Protein AF-A0A934H5M5-F1 (afdb_monomer_lite)

Secondary structure (DSSP, 8-state):
-HHHHHHHHHHHHHHHHHHHHHHIIIIIHHHHHHHHHHHHHHHHHHHHHHHHHHH-SS--HHHHHHHHHHHHHHHHHHHHHHHHHHHHHHGGGG-TTS--HHHHHHHHHHHH----TTSHHHHTTS-TTT--SHHHHHHHHHHHHHHH--S-HHHHHHHHHHHHHHHHHHHHHHHHHHHHHHHHHHHHHH--

Foldseek 3Di:
DVVVVVVVVVVVVVVLLVVLVCCCVVFLVVLLVLLVVLLVLVLVLLVVVLVCLVPDPDDDPVVLVVVLVVLLVSQVVSVVSLVVSLVSLVVCVVVPPDDLVQLSVLSCCLQQVDQDDPLVVVCVVDVVVRQRDNLSSQLSVLSVCCNDDPDDNVVSSVVSSVSSVVSSVVSVVSSVSNVVSSVVSCCVSNPD

Sequence (192 aa):
MIEIFIDRLVELLKTKQENKEKLFANFVQPAYESFERAHQRYIECFQEYQKFLSTQTELNANTIRELLVRLRQDSLWEQNIRQSAIAEAEWLTDSHRYNFIPFINAIKNYFEEPVSGKTKMVQSAIDASMLSNSPRVFLYNVLTMLLISTQDEKMRKRVSKAGLDETIKHLQRNRLIVQKEYLAAKKYLLQR

pLDDT: mean 83.15, std 13.05, range [40.0, 97.88]

Radius of gyration: 22.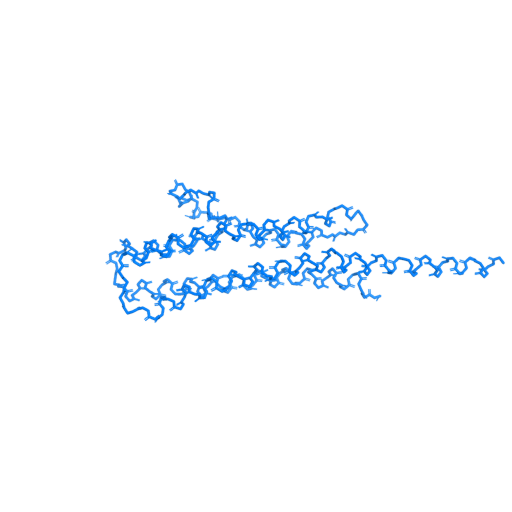49 Å; chains: 1; bounding box: 53×32×76 Å

Structure (mmCIF, N/CA/C/O backbone):
data_AF-A0A934H5M5-F1
#
_entry.id   AF-A0A934H5M5-F1
#
loop_
_atom_site.group_PDB
_atom_site.id
_atom_site.type_symbol
_atom_site.label_atom_id
_atom_site.label_alt_id
_atom_site.label_comp_id
_atom_site.label_asym_id
_atom_site.label_entity_id
_atom_site.label_seq_id
_atom_site.pdbx_PDB_ins_code
_atom_site.Cartn_x
_atom_site.Cartn_y
_atom_site.Cartn_z
_atom_site.occupancy
_atom_site.B_iso_or_equiv
_atom_site.auth_seq_id
_atom_site.auth_comp_id
_atom_site.auth_asym_id
_atom_site.auth_atom_id
_atom_site.pdbx_PDB_model_num
ATOM 1 N N . MET A 1 1 ? 29.656 -2.018 -46.705 1.00 68.19 1 MET A N 1
ATOM 2 C CA . MET A 1 1 ? 29.118 -0.725 -46.206 1.00 68.19 1 MET A CA 1
ATOM 3 C C . MET A 1 1 ? 27.701 -0.881 -45.648 1.00 68.19 1 MET A C 1
ATOM 5 O O . MET A 1 1 ? 27.471 -0.437 -44.535 1.00 68.19 1 MET A O 1
ATOM 9 N N . ILE A 1 2 ? 26.786 -1.552 -46.364 1.00 82.7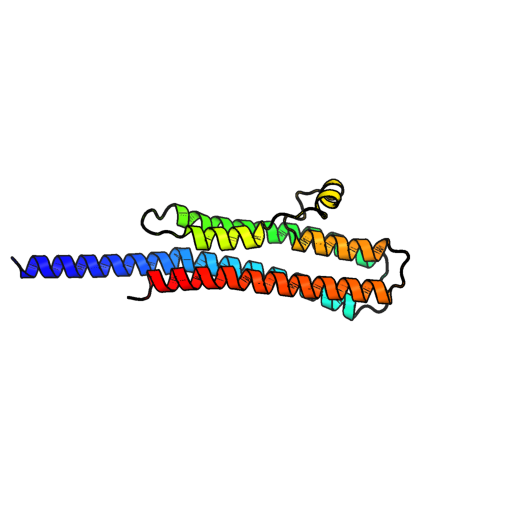5 2 ILE A N 1
ATOM 10 C CA . ILE A 1 2 ? 25.422 -1.854 -45.880 1.00 82.75 2 ILE A CA 1
ATOM 11 C C . ILE A 1 2 ? 25.429 -2.783 -44.653 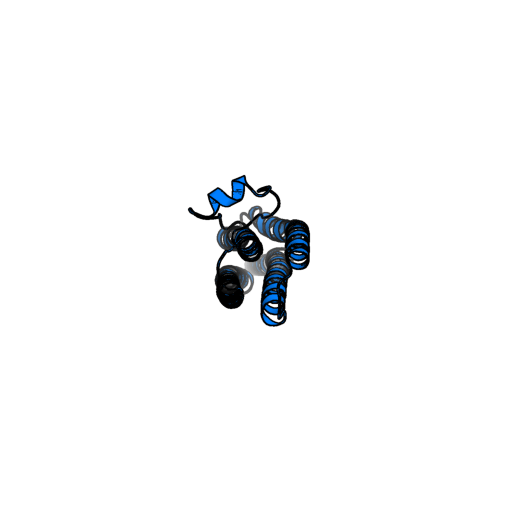1.00 82.75 2 ILE A C 1
ATOM 13 O O . ILE A 1 2 ? 24.726 -2.507 -43.690 1.00 82.75 2 ILE A O 1
ATOM 17 N N . GLU A 1 3 ? 26.268 -3.821 -44.640 1.00 84.25 3 GLU A N 1
ATOM 18 C CA . GLU A 1 3 ? 26.388 -4.751 -43.498 1.00 84.25 3 GLU A CA 1
ATOM 19 C C . GLU A 1 3 ? 26.782 -4.031 -42.199 1.00 84.25 3 GLU A C 1
ATOM 21 O O . GLU A 1 3 ? 26.090 -4.151 -41.198 1.00 84.25 3 GLU A O 1
ATOM 26 N N . ILE A 1 4 ? 27.787 -3.149 -42.256 1.00 87.81 4 ILE A N 1
ATOM 27 C CA . ILE A 1 4 ? 28.215 -2.314 -41.116 1.00 87.81 4 ILE A CA 1
ATOM 28 C C . ILE A 1 4 ? 27.063 -1.441 -40.587 1.00 87.81 4 ILE A C 1
ATOM 30 O O . ILE A 1 4 ? 26.963 -1.186 -39.387 1.00 87.81 4 ILE A O 1
ATOM 34 N N . PHE A 1 5 ? 26.194 -0.949 -41.473 1.00 87.00 5 PHE A N 1
ATOM 35 C CA . PHE A 1 5 ? 25.038 -0.147 -41.077 1.00 87.00 5 PHE A CA 1
ATOM 36 C C . PHE A 1 5 ? 23.964 -0.998 -40.387 1.00 87.00 5 PHE A C 1
ATOM 38 O O . PHE A 1 5 ? 23.422 -0.583 -39.363 1.00 87.00 5 PHE A O 1
ATOM 45 N N . ILE A 1 6 ? 23.696 -2.199 -40.908 1.00 89.94 6 ILE A N 1
ATOM 46 C CA . ILE A 1 6 ? 22.773 -3.164 -40.299 1.00 89.94 6 ILE A CA 1
ATOM 47 C C . ILE A 1 6 ? 23.279 -3.579 -38.912 1.00 89.94 6 ILE A C 1
ATOM 49 O O . ILE A 1 6 ? 22.509 -3.528 -37.954 1.00 89.94 6 ILE A O 1
ATOM 53 N N . ASP A 1 7 ? 24.567 -3.889 -38.772 1.00 90.69 7 ASP A N 1
ATOM 54 C CA . ASP A 1 7 ? 25.166 -4.281 -37.491 1.00 90.69 7 ASP A CA 1
ATOM 55 C C . ASP A 1 7 ? 25.037 -3.176 -36.437 1.00 90.69 7 ASP A C 1
ATOM 57 O O . ASP A 1 7 ? 24.606 -3.432 -35.310 1.00 90.69 7 ASP A O 1
ATOM 61 N N . ARG A 1 8 ? 25.306 -1.919 -36.817 1.00 90.75 8 ARG A N 1
ATOM 62 C CA . ARG A 1 8 ? 25.126 -0.758 -35.928 1.00 90.75 8 ARG A CA 1
ATOM 63 C C . ARG A 1 8 ? 23.669 -0.551 -35.517 1.00 90.75 8 ARG A C 1
ATOM 65 O O . ARG A 1 8 ? 23.402 -0.193 -34.372 1.00 90.75 8 ARG A O 1
ATOM 72 N N . LEU A 1 9 ? 22.710 -0.776 -36.418 1.00 91.81 9 LEU A N 1
ATOM 73 C CA . LEU A 1 9 ? 21.285 -0.712 -36.075 1.00 91.81 9 LEU A CA 1
ATOM 74 C C . LEU A 1 9 ? 20.891 -1.821 -35.094 1.00 91.81 9 LEU A C 1
ATOM 76 O O . LEU A 1 9 ? 20.159 -1.560 -34.138 1.00 91.81 9 LEU A O 1
ATOM 80 N N . VAL A 1 10 ? 21.395 -3.039 -35.293 1.00 91.50 10 VAL A N 1
ATOM 81 C CA . VAL A 1 10 ? 21.174 -4.162 -34.373 1.00 91.50 10 VAL A CA 1
ATOM 82 C C . VAL A 1 10 ? 21.759 -3.855 -32.993 1.00 91.50 10 VAL A C 1
ATOM 84 O O . VAL A 1 10 ? 21.090 -4.082 -31.984 1.00 91.50 10 VAL A O 1
ATOM 87 N N . GLU A 1 11 ? 22.967 -3.299 -32.929 1.00 93.38 11 GLU A N 1
ATOM 88 C CA . GLU A 1 11 ? 23.616 -2.891 -31.679 1.00 93.38 11 GLU A CA 1
ATOM 89 C C . GLU A 1 11 ? 22.828 -1.793 -30.947 1.00 93.38 11 GLU A C 1
ATOM 91 O O . GLU A 1 11 ? 22.594 -1.887 -29.738 1.00 93.38 11 GLU A O 1
ATOM 96 N N . LEU A 1 12 ? 22.331 -0.789 -31.675 1.00 92.38 12 LEU A N 1
ATOM 97 C CA . LEU A 1 12 ? 21.469 0.254 -31.114 1.00 92.38 12 LEU A CA 1
ATOM 98 C C . LEU A 1 12 ? 20.160 -0.316 -30.553 1.00 92.38 12 LEU A C 1
ATOM 100 O O . LEU A 1 12 ? 19.725 0.090 -29.473 1.00 92.38 12 LEU A O 1
ATOM 104 N N . LEU A 1 13 ? 19.532 -1.267 -31.253 1.00 90.12 13 LEU A N 1
ATOM 105 C CA . LEU A 1 13 ? 18.319 -1.936 -30.776 1.00 90.12 13 LEU A CA 1
ATOM 106 C C . LEU A 1 13 ? 18.584 -2.769 -29.516 1.00 90.12 13 LEU A C 1
ATOM 108 O O . LEU A 1 13 ? 17.793 -2.695 -28.573 1.00 90.12 13 LEU A O 1
ATOM 112 N N . LYS A 1 14 ? 19.704 -3.502 -29.465 1.00 91.00 14 LYS A N 1
ATOM 113 C CA . LYS A 1 14 ? 20.137 -4.247 -28.269 1.00 91.00 14 LYS A CA 1
ATOM 114 C C . LYS A 1 14 ? 20.366 -3.309 -27.088 1.00 91.00 14 LYS A C 1
ATOM 116 O O . LYS A 1 14 ? 19.742 -3.479 -26.047 1.00 91.00 14 LYS A O 1
ATOM 121 N N . THR A 1 15 ? 21.144 -2.249 -27.292 1.00 91.19 15 THR A N 1
ATOM 122 C CA . THR A 1 15 ? 21.445 -1.243 -26.263 1.00 91.19 15 THR A CA 1
ATOM 123 C C . THR A 1 15 ? 20.171 -0.574 -25.743 1.00 91.19 15 THR A C 1
ATOM 125 O O . THR A 1 15 ? 20.013 -0.335 -24.545 1.00 91.19 15 THR A O 1
ATOM 128 N N . LYS A 1 16 ? 19.215 -0.272 -26.630 1.00 89.25 16 LYS A N 1
ATOM 129 C CA . LYS A 1 16 ? 17.911 0.278 -26.241 1.00 89.25 16 LYS A CA 1
ATOM 130 C C . LYS A 1 16 ? 17.133 -0.692 -25.351 1.00 89.25 16 LYS A C 1
ATOM 132 O O . LYS A 1 16 ? 16.552 -0.247 -24.363 1.00 89.25 16 LYS A O 1
ATOM 137 N N . GLN A 1 17 ? 17.120 -1.978 -25.693 1.00 90.56 17 GLN A N 1
ATOM 138 C CA . GLN A 1 17 ? 16.448 -3.010 -24.907 1.00 90.56 17 GLN A CA 1
ATOM 139 C C . GLN A 1 17 ? 17.115 -3.202 -23.537 1.00 90.56 17 GLN A C 1
ATOM 141 O O . GLN A 1 17 ? 16.432 -3.138 -22.519 1.00 90.56 17 GLN A O 1
ATOM 146 N N . GLU A 1 18 ? 18.442 -3.314 -23.489 1.00 92.81 18 GLU A N 1
ATOM 147 C CA . GLU A 1 18 ? 19.201 -3.433 -22.236 1.00 92.81 18 GLU A CA 1
ATOM 148 C C . GLU A 1 18 ? 18.975 -2.233 -21.309 1.00 92.81 18 GLU A C 1
ATOM 150 O O . GLU A 1 18 ? 18.823 -2.386 -20.100 1.00 92.81 18 GLU A O 1
ATOM 155 N N . ASN A 1 19 ? 18.901 -1.020 -21.864 1.00 91.00 19 ASN A N 1
ATOM 156 C CA . ASN A 1 19 ? 18.606 0.177 -21.079 1.00 91.00 19 ASN A CA 1
ATOM 157 C C . ASN A 1 19 ? 17.189 0.156 -20.491 1.00 91.00 19 ASN A C 1
ATOM 159 O O . ASN A 1 19 ? 16.997 0.628 -19.371 1.00 91.00 19 ASN A O 1
ATOM 163 N N . LYS A 1 20 ? 16.197 -0.384 -21.213 1.00 92.31 20 LYS A N 1
ATOM 164 C CA . LYS A 1 20 ? 14.839 -0.564 -20.675 1.00 92.31 20 LYS A CA 1
ATOM 165 C C . LYS A 1 20 ? 14.818 -1.578 -19.534 1.00 92.31 20 LYS A C 1
ATOM 167 O O . LYS A 1 20 ? 14.189 -1.322 -18.512 1.00 92.31 20 LYS A O 1
ATOM 172 N N . GLU A 1 21 ? 15.520 -2.694 -19.698 1.00 93.81 21 GLU A N 1
ATOM 173 C CA . GLU A 1 21 ? 15.627 -3.743 -18.681 1.00 93.81 21 GLU A CA 1
ATOM 174 C C . GLU A 1 21 ? 16.327 -3.229 -17.420 1.00 93.81 21 GLU A C 1
ATOM 176 O O . GLU A 1 21 ? 15.802 -3.400 -16.321 1.00 93.81 21 GLU A O 1
ATOM 181 N N . LYS A 1 22 ? 17.446 -2.506 -17.571 1.00 92.75 22 LYS A N 1
ATOM 182 C CA . LYS A 1 22 ? 18.146 -1.847 -16.456 1.00 92.75 22 LYS A CA 1
ATOM 183 C C . LYS A 1 22 ? 17.268 -0.813 -15.761 1.00 92.75 22 LYS A C 1
ATOM 185 O O . LYS A 1 22 ? 17.237 -0.773 -14.537 1.00 92.75 22 LYS A O 1
ATOM 190 N N . LEU A 1 23 ? 16.541 0.008 -16.518 1.00 91.88 23 LEU A N 1
ATOM 191 C CA . LEU A 1 23 ? 15.628 0.995 -15.944 1.00 91.88 23 LEU A CA 1
ATOM 192 C C . LEU A 1 23 ? 14.523 0.329 -15.116 1.00 91.88 23 LEU A C 1
ATOM 194 O O . LEU A 1 23 ? 14.197 0.788 -14.023 1.00 91.88 23 LEU A O 1
ATOM 198 N N . PHE A 1 24 ? 13.964 -0.770 -15.621 1.00 94.38 24 PHE A N 1
ATOM 199 C CA . PHE A 1 24 ? 12.970 -1.527 -14.879 1.00 94.38 24 PHE A CA 1
ATOM 200 C C . PHE A 1 24 ? 13.563 -2.128 -13.599 1.00 94.38 24 PHE A C 1
ATOM 202 O O . PHE A 1 24 ? 13.040 -1.877 -12.516 1.00 94.38 24 PHE A O 1
ATOM 209 N N . ALA A 1 25 ? 14.660 -2.879 -13.721 1.00 94.56 25 ALA A N 1
ATOM 210 C CA . ALA A 1 25 ? 15.259 -3.626 -12.618 1.00 94.56 25 ALA A CA 1
ATOM 211 C C . ALA A 1 25 ? 15.839 -2.722 -11.519 1.00 94.56 25 ALA A C 1
ATOM 213 O O . ALA A 1 25 ? 15.745 -3.058 -10.345 1.00 94.56 25 ALA A O 1
ATOM 214 N N . ASN A 1 26 ? 16.411 -1.573 -11.887 1.00 92.00 26 ASN A N 1
ATOM 215 C CA . ASN A 1 26 ? 17.110 -0.706 -10.938 1.00 92.00 26 ASN A CA 1
ATOM 216 C C . ASN A 1 26 ? 16.217 0.372 -10.317 1.00 92.00 26 ASN A C 1
ATOM 218 O O . ASN A 1 26 ? 16.602 0.940 -9.301 1.00 92.00 26 ASN A O 1
ATOM 222 N N . PHE A 1 27 ? 15.065 0.685 -10.921 1.00 91.38 27 PHE A N 1
ATOM 223 C CA . PHE A 1 27 ? 14.239 1.812 -10.472 1.00 91.38 27 PHE A CA 1
ATOM 224 C C . PHE A 1 27 ? 12.760 1.446 -10.330 1.00 91.38 27 PHE A C 1
ATOM 226 O O . PHE A 1 27 ? 12.202 1.563 -9.242 1.00 91.38 27 PHE A O 1
ATOM 233 N N . VAL A 1 28 ? 12.113 0.955 -11.395 1.00 93.69 28 VAL A N 1
ATOM 234 C CA . VAL A 1 28 ? 10.660 0.685 -11.366 1.00 93.69 28 VAL A CA 1
ATOM 235 C C . VAL A 1 28 ? 10.308 -0.449 -10.403 1.00 93.69 28 V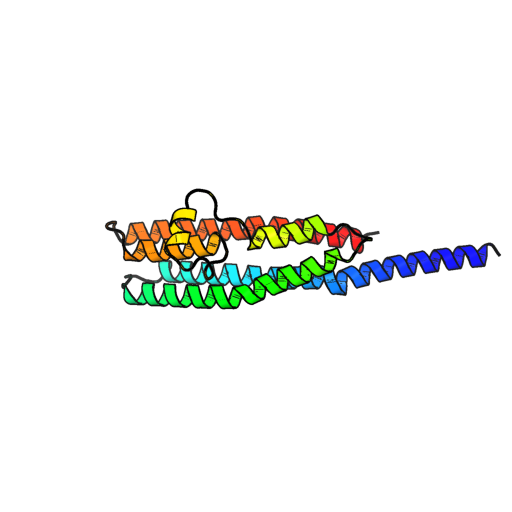AL A C 1
ATOM 237 O O . VAL A 1 28 ? 9.374 -0.320 -9.612 1.00 93.69 28 VAL A O 1
ATOM 240 N N . GLN A 1 29 ? 11.037 -1.564 -10.473 1.00 94.81 29 GLN A N 1
ATOM 241 C CA . GLN A 1 29 ? 10.804 -2.716 -9.609 1.00 94.81 29 GLN A CA 1
ATOM 242 C C . GLN A 1 29 ? 11.089 -2.391 -8.130 1.00 94.81 29 GLN A C 1
ATOM 244 O O . GLN A 1 29 ? 10.187 -2.623 -7.325 1.00 94.81 29 GLN A O 1
ATOM 249 N N . PRO A 1 30 ? 12.239 -1.791 -7.761 1.00 93.00 30 PRO A N 1
ATOM 250 C CA . PRO A 1 30 ? 12.498 -1.382 -6.381 1.00 93.00 30 PRO A CA 1
ATOM 251 C C . PRO A 1 30 ? 11.429 -0.446 -5.808 1.00 93.00 30 PRO A C 1
ATOM 253 O O . PRO A 1 30 ? 10.917 -0.710 -4.722 1.00 93.00 30 PRO A O 1
ATOM 256 N N . ALA A 1 31 ? 10.996 0.569 -6.569 1.00 92.50 31 ALA A N 1
ATOM 257 C CA . ALA A 1 31 ? 9.945 1.483 -6.121 1.00 92.50 31 ALA A CA 1
ATOM 258 C C . ALA A 1 31 ? 8.623 0.747 -5.823 1.00 92.50 31 ALA A C 1
ATOM 260 O O . ALA A 1 31 ? 7.964 1.013 -4.813 1.00 92.50 31 ALA A O 1
ATOM 261 N N . TYR A 1 32 ? 8.242 -0.219 -6.668 1.00 95.44 32 TYR A N 1
ATOM 262 C CA . TYR A 1 32 ? 7.057 -1.046 -6.427 1.00 95.44 32 TYR A CA 1
ATOM 263 C C . TYR A 1 32 ? 7.225 -1.977 -5.217 1.00 95.44 32 TYR A C 1
ATOM 265 O O . TYR A 1 32 ? 6.302 -2.116 -4.418 1.00 95.44 32 TYR A O 1
ATOM 273 N N . GLU A 1 33 ? 8.393 -2.591 -5.034 1.00 94.25 33 GLU A N 1
ATOM 274 C CA . GLU A 1 33 ? 8.679 -3.454 -3.881 1.00 94.25 33 GLU A CA 1
ATOM 275 C C . GLU A 1 33 ? 8.662 -2.672 -2.560 1.00 94.25 33 GLU A C 1
ATOM 277 O O . GLU A 1 33 ? 8.121 -3.142 -1.555 1.00 94.25 33 GLU A O 1
ATOM 282 N N . SER A 1 34 ? 9.203 -1.455 -2.545 1.00 91.31 34 SER A N 1
ATOM 283 C CA . SER A 1 34 ? 9.116 -0.541 -1.403 1.00 91.31 34 SER A CA 1
ATOM 284 C C . SER A 1 34 ? 7.677 -0.135 -1.102 1.00 91.31 34 SER A C 1
ATOM 286 O O . SER A 1 34 ? 7.261 -0.177 0.060 1.00 91.31 34 SER A O 1
ATOM 288 N N . PHE A 1 35 ? 6.884 0.162 -2.134 1.00 94.06 35 PHE A N 1
ATOM 289 C CA . PHE A 1 35 ? 5.448 0.381 -1.991 1.00 94.06 35 PHE A CA 1
ATOM 290 C C . PHE A 1 35 ? 4.725 -0.842 -1.393 1.00 94.06 35 PHE A C 1
ATOM 292 O O . PHE A 1 35 ? 3.971 -0.695 -0.431 1.00 94.06 35 PHE A O 1
ATOM 299 N N . GLU A 1 36 ? 4.961 -2.050 -1.910 1.00 94.69 36 GLU A N 1
ATOM 300 C CA . GLU A 1 36 ? 4.296 -3.273 -1.437 1.00 94.69 36 GLU A CA 1
ATOM 301 C C . GLU A 1 36 ? 4.642 -3.582 0.022 1.00 94.69 36 GLU A C 1
ATOM 303 O O . GLU A 1 36 ? 3.754 -3.926 0.803 1.00 94.69 36 GLU A O 1
ATOM 308 N N . ARG A 1 37 ? 5.905 -3.389 0.428 1.00 90.50 37 ARG A N 1
ATOM 309 C CA . ARG A 1 37 ? 6.319 -3.522 1.835 1.00 90.50 37 ARG A CA 1
ATOM 310 C C . ARG A 1 37 ? 5.564 -2.546 2.736 1.00 90.50 37 ARG A C 1
ATOM 312 O O . ARG A 1 37 ? 5.073 -2.939 3.794 1.00 90.50 37 ARG A O 1
ATOM 319 N N . ALA A 1 38 ? 5.432 -1.291 2.309 1.00 88.38 38 ALA A N 1
ATOM 320 C CA . ALA A 1 38 ? 4.683 -0.275 3.042 1.00 88.38 38 ALA A CA 1
ATOM 321 C C . ALA A 1 38 ? 3.188 -0.627 3.149 1.00 88.38 38 ALA A C 1
ATOM 323 O O . ALA A 1 38 ? 2.602 -0.542 4.229 1.00 88.38 38 ALA A O 1
ATOM 324 N N . HIS A 1 39 ? 2.579 -1.060 2.042 1.00 92.06 39 HIS A N 1
ATOM 325 C CA . HIS A 1 39 ? 1.188 -1.508 2.003 1.00 92.06 39 HIS A CA 1
ATOM 326 C C . HIS A 1 39 ? 0.946 -2.697 2.935 1.00 92.06 39 HIS A C 1
ATOM 328 O O . HIS A 1 39 ? 0.007 -2.677 3.729 1.00 92.06 39 HIS A O 1
ATOM 334 N N . GLN A 1 40 ? 1.786 -3.727 2.851 1.00 91.81 40 GLN A N 1
ATOM 335 C CA . GLN A 1 40 ? 1.642 -4.932 3.659 1.00 91.81 40 GLN A CA 1
ATOM 336 C C . GLN A 1 40 ? 1.658 -4.584 5.149 1.00 91.81 40 GLN A C 1
ATOM 338 O O . GLN A 1 40 ? 0.797 -5.020 5.914 1.00 91.81 40 GLN A O 1
ATOM 343 N N . ARG A 1 41 ? 2.570 -3.694 5.536 1.00 86.81 41 ARG A N 1
ATOM 344 C CA . ARG A 1 41 ? 2.687 -3.240 6.913 1.00 86.81 41 ARG A CA 1
ATOM 345 C C . ARG A 1 41 ? 1.486 -2.422 7.388 1.00 86.81 41 ARG A C 1
ATOM 347 O O . ARG A 1 41 ? 1.066 -2.561 8.536 1.00 86.81 41 ARG A O 1
ATOM 354 N N . TYR A 1 42 ? 0.885 -1.632 6.496 1.00 86.44 42 TYR A N 1
ATOM 355 C CA . TYR A 1 42 ? -0.388 -0.962 6.767 1.00 86.44 42 TYR A CA 1
ATOM 356 C C . TYR A 1 42 ? -1.466 -1.985 7.094 1.00 86.44 42 TYR A C 1
ATOM 358 O O . TYR A 1 42 ? -2.076 -1.916 8.159 1.00 86.44 42 TYR A O 1
ATOM 366 N N . ILE A 1 43 ? -1.681 -2.951 6.202 1.00 91.12 43 ILE A N 1
ATOM 367 C CA . ILE A 1 43 ? -2.721 -3.967 6.367 1.00 91.12 43 ILE A CA 1
ATOM 368 C C . ILE A 1 43 ? -2.540 -4.743 7.673 1.00 91.12 43 ILE A C 1
ATOM 370 O O . ILE A 1 43 ? -3.507 -4.869 8.422 1.00 91.12 43 ILE A O 1
ATOM 374 N N . GLU A 1 44 ? -1.322 -5.186 7.983 1.00 90.31 44 GLU A N 1
ATOM 375 C CA . GLU A 1 44 ? -1.005 -5.861 9.249 1.00 90.31 44 GLU A CA 1
ATOM 376 C C . GLU A 1 44 ? -1.411 -5.024 10.456 1.00 90.31 44 GLU A C 1
ATOM 378 O O . GLU A 1 44 ? -2.099 -5.511 11.350 1.00 90.31 44 GLU A O 1
ATOM 383 N N . CYS A 1 45 ? -1.055 -3.741 10.451 1.00 87.69 45 CYS A N 1
ATOM 384 C CA . CYS A 1 45 ? -1.388 -2.836 11.534 1.00 87.69 45 CYS A CA 1
ATOM 385 C C . CYS A 1 45 ? -2.913 -2.757 11.736 1.00 87.69 45 CYS A C 1
ATOM 387 O O . CYS A 1 45 ? -3.404 -3.002 12.836 1.00 87.69 45 CYS A O 1
ATOM 389 N N . PHE A 1 46 ? -3.691 -2.511 10.675 1.00 89.00 46 PHE A N 1
ATOM 390 C CA . PHE A 1 46 ? -5.159 -2.473 10.768 1.00 89.00 46 PHE A CA 1
ATOM 391 C C . PHE A 1 46 ? -5.765 -3.818 11.206 1.00 89.00 46 PHE A C 1
ATOM 393 O O . PHE A 1 46 ? -6.711 -3.832 11.998 1.00 89.00 46 PHE A O 1
ATOM 400 N N . GLN A 1 47 ? -5.215 -4.942 10.741 1.00 91.31 47 GLN A N 1
ATOM 401 C CA . GLN A 1 47 ? -5.638 -6.285 11.144 1.00 91.31 47 GLN A CA 1
ATOM 402 C C . GLN A 1 47 ? -5.349 -6.568 12.622 1.00 91.31 47 GLN A C 1
ATOM 404 O O . GLN A 1 47 ? -6.169 -7.194 13.294 1.00 91.31 47 GLN A O 1
ATOM 409 N N . GLU A 1 48 ? -4.233 -6.082 13.166 1.00 89.94 48 GLU A N 1
ATOM 410 C CA . GLU A 1 48 ? -3.925 -6.196 14.593 1.00 89.94 48 GLU A CA 1
ATOM 411 C C . GLU A 1 48 ? -4.964 -5.462 15.453 1.00 89.94 48 GLU A C 1
ATOM 413 O O . GLU A 1 48 ? -5.481 -6.040 16.413 1.00 89.94 48 GLU A O 1
ATOM 418 N N . TYR A 1 49 ? -5.353 -4.236 15.077 1.00 87.12 49 TYR A N 1
ATOM 419 C CA . TYR A 1 49 ? -6.428 -3.509 15.769 1.00 87.12 49 TYR A CA 1
ATOM 420 C C . TYR A 1 49 ? -7.782 -4.217 15.621 1.00 87.12 49 TYR A C 1
ATOM 422 O O . TYR A 1 49 ? -8.531 -4.341 16.591 1.00 87.12 49 TYR A O 1
ATOM 430 N N . GLN A 1 50 ? -8.098 -4.739 14.434 1.00 88.56 50 GLN A N 1
ATOM 431 C CA . GLN A 1 50 ? -9.327 -5.499 14.192 1.00 88.56 50 GLN A CA 1
ATOM 432 C C . GLN A 1 50 ? -9.391 -6.771 15.058 1.00 88.56 50 GLN A C 1
ATOM 434 O O . GLN A 1 50 ? -10.439 -7.092 15.635 1.00 88.56 50 GLN A O 1
ATOM 439 N N . LYS A 1 51 ? -8.266 -7.489 15.171 1.00 88.19 51 LYS A N 1
ATOM 440 C CA . LYS A 1 51 ? -8.121 -8.676 16.018 1.00 88.19 51 LYS A CA 1
ATOM 441 C C . LYS A 1 51 ? -8.296 -8.309 17.484 1.00 88.19 51 LYS A C 1
ATOM 443 O O . LYS A 1 51 ? -9.117 -8.937 18.144 1.00 88.19 51 LYS A O 1
ATOM 448 N N . PHE A 1 52 ? -7.621 -7.259 17.952 1.00 86.19 52 PHE A N 1
ATOM 449 C CA . PHE A 1 52 ? -7.753 -6.756 19.319 1.00 86.19 52 PHE A CA 1
ATOM 450 C C . PHE A 1 52 ? -9.221 -6.482 19.687 1.00 86.19 52 PHE A C 1
ATOM 452 O O . PHE A 1 52 ? -9.712 -6.972 20.703 1.00 86.19 52 PHE A O 1
ATOM 459 N N . LEU A 1 53 ? -9.963 -5.780 18.823 1.00 82.94 53 LEU A N 1
ATOM 460 C CA . LEU A 1 53 ? -11.384 -5.493 19.056 1.00 82.94 53 LEU A CA 1
ATOM 461 C C . LEU A 1 53 ? -12.278 -6.738 19.034 1.00 82.94 53 LEU A C 1
ATOM 463 O O . LEU A 1 53 ? -13.367 -6.716 19.605 1.00 82.94 53 LEU A O 1
ATOM 467 N N . SER A 1 54 ? -11.844 -7.804 18.359 1.00 83.19 54 SER A N 1
ATOM 468 C CA . SER A 1 54 ? -12.590 -9.060 18.266 1.00 83.19 54 SER A CA 1
ATOM 469 C C . SER A 1 54 ? -12.315 -9.999 19.443 1.00 83.19 54 SER A C 1
ATOM 471 O O . SER A 1 54 ? -13.195 -10.773 19.804 1.00 83.19 54 SER A O 1
ATOM 473 N N . THR A 1 55 ? -11.113 -9.957 20.024 1.00 83.12 55 THR A N 1
ATOM 474 C CA . THR A 1 55 ? -10.710 -10.850 21.121 1.00 83.12 55 THR A CA 1
ATOM 475 C C . THR A 1 55 ? -10.996 -10.272 22.498 1.00 83.12 55 THR A C 1
ATOM 477 O O . THR A 1 55 ? -11.182 -11.033 23.442 1.00 83.12 55 THR A O 1
ATOM 480 N N . GLN A 1 56 ? -11.017 -8.945 22.634 1.00 77.12 56 GLN A N 1
ATOM 481 C CA . GLN A 1 56 ? -11.130 -8.321 23.942 1.00 77.12 56 GLN A CA 1
ATOM 482 C C . GLN A 1 56 ? -12.581 -8.276 24.427 1.00 77.12 56 GLN A C 1
ATOM 484 O O . GLN A 1 56 ? -13.436 -7.641 23.806 1.00 77.12 56 GLN A O 1
ATOM 489 N N . THR A 1 57 ? -12.858 -8.916 25.564 1.00 68.94 57 THR A N 1
ATOM 490 C CA . THR A 1 57 ? -14.198 -9.008 26.168 1.00 68.94 57 THR A CA 1
ATOM 491 C C . THR A 1 57 ? -14.658 -7.679 26.762 1.00 68.94 57 THR A C 1
ATOM 493 O O . THR A 1 57 ? -15.787 -7.274 26.501 1.00 68.94 57 THR A O 1
ATOM 496 N N . GLU A 1 58 ? -13.759 -6.949 27.428 1.00 76.69 58 GLU A N 1
ATOM 497 C CA . GLU A 1 58 ? -14.015 -5.635 28.035 1.00 76.69 58 GLU A CA 1
ATOM 498 C C . GLU A 1 58 ? -12.914 -4.635 27.670 1.00 76.69 58 GLU A C 1
ATOM 500 O O . GLU A 1 58 ? -11.717 -4.931 27.755 1.00 76.69 58 GLU A O 1
ATOM 505 N N . LEU A 1 59 ? -13.316 -3.440 27.244 1.00 77.44 59 LEU A N 1
ATOM 506 C CA . LEU A 1 59 ? -12.394 -2.361 26.903 1.00 77.44 59 LEU A CA 1
ATOM 507 C C . LEU A 1 59 ? -12.183 -1.444 28.104 1.00 77.44 59 LEU A C 1
ATOM 509 O O . LEU A 1 59 ? -12.985 -0.550 28.366 1.00 77.44 59 LEU A O 1
ATOM 513 N N . ASN A 1 60 ? -11.064 -1.615 28.805 1.00 82.75 60 ASN A N 1
ATOM 514 C CA . ASN A 1 60 ? -10.663 -0.637 29.808 1.00 82.75 60 ASN A CA 1
ATOM 515 C C . ASN A 1 60 ? -10.025 0.603 29.136 1.00 82.75 60 ASN A C 1
ATOM 517 O O . ASN A 1 60 ? -9.415 0.526 28.063 1.00 82.75 60 ASN A O 1
ATOM 521 N N . ALA A 1 61 ? -10.158 1.763 29.782 1.00 82.50 61 ALA A N 1
ATOM 522 C CA . ALA A 1 61 ? -9.670 3.030 29.238 1.00 82.50 61 ALA A CA 1
ATOM 523 C C . ALA A 1 61 ? -8.136 3.087 29.101 1.00 82.50 61 ALA A C 1
ATOM 525 O O . ALA A 1 61 ? -7.628 3.755 28.201 1.00 82.50 61 ALA A O 1
ATOM 526 N N . ASN A 1 62 ? -7.394 2.386 29.964 1.00 85.94 62 ASN A N 1
ATOM 527 C CA . ASN A 1 62 ? -5.930 2.367 29.925 1.00 85.94 62 ASN A CA 1
ATOM 528 C C . ASN A 1 62 ? -5.414 1.634 28.682 1.00 85.94 62 ASN A C 1
ATOM 530 O O . ASN A 1 62 ? -4.571 2.168 27.971 1.00 85.94 62 ASN A O 1
ATOM 534 N N . THR A 1 63 ? -5.999 0.488 28.341 1.00 84.75 63 THR A N 1
ATOM 535 C CA . THR A 1 63 ? -5.651 -0.291 27.153 1.00 84.75 63 THR A CA 1
ATOM 536 C C . THR A 1 63 ? -5.933 0.492 25.875 1.00 84.75 63 THR A C 1
ATOM 538 O O . THR A 1 63 ? -5.121 0.480 24.955 1.00 84.75 63 THR A O 1
ATOM 541 N N . ILE A 1 64 ? -7.039 1.241 25.800 1.00 84.00 64 ILE A N 1
ATOM 542 C CA . ILE A 1 64 ? -7.279 2.088 24.622 1.00 84.00 64 ILE A CA 1
ATOM 543 C C . ILE A 1 64 ? -6.252 3.232 24.546 1.00 84.00 64 ILE A C 1
ATOM 545 O O . ILE A 1 64 ? -5.779 3.554 23.457 1.00 84.00 64 ILE A O 1
ATOM 549 N N . ARG A 1 65 ? -5.858 3.833 25.678 1.00 83.81 65 ARG A N 1
ATOM 550 C CA . ARG A 1 65 ? -4.793 4.852 25.700 1.00 83.81 65 ARG A CA 1
ATOM 551 C C . ARG A 1 65 ? -3.450 4.287 25.235 1.00 83.81 65 ARG A C 1
ATOM 553 O O . ARG A 1 65 ? -2.776 4.939 24.444 1.00 83.81 65 ARG A O 1
ATOM 560 N N . GLU A 1 66 ? -3.088 3.081 25.660 1.00 86.62 66 GLU A N 1
ATOM 561 C CA . GLU A 1 66 ? -1.887 2.379 25.187 1.00 86.62 66 GLU A CA 1
ATOM 562 C C . GLU A 1 66 ? -1.937 2.135 23.674 1.00 86.62 66 GLU A C 1
ATOM 564 O O . GLU A 1 66 ? -0.962 2.400 22.973 1.00 86.62 66 GLU A O 1
ATOM 569 N N . LEU A 1 67 ? -3.091 1.724 23.141 1.00 85.19 67 LEU A N 1
ATOM 570 C CA . LEU A 1 67 ? -3.292 1.564 21.698 1.00 85.19 67 LEU A CA 1
ATOM 571 C C . LEU A 1 67 ? -3.171 2.883 20.933 1.00 85.19 67 LEU A C 1
ATOM 573 O O . LEU A 1 67 ? -2.613 2.904 19.841 1.00 85.19 67 LEU A O 1
ATOM 577 N N . LEU A 1 68 ? -3.653 3.993 21.494 1.00 84.62 68 LEU A N 1
ATOM 578 C CA . LEU A 1 68 ? -3.479 5.319 20.897 1.00 84.62 68 LEU A CA 1
ATOM 579 C C . LEU A 1 68 ? -2.006 5.750 20.879 1.00 84.62 68 LEU A C 1
ATOM 581 O O . LEU A 1 68 ? -1.559 6.349 19.901 1.00 84.62 68 LEU A O 1
ATOM 585 N N . VAL A 1 69 ? -1.240 5.437 21.930 1.00 85.69 69 VAL A N 1
ATOM 586 C CA . VAL A 1 69 ? 0.213 5.682 21.965 1.00 85.69 69 VAL A CA 1
ATOM 587 C C . VAL A 1 69 ? 0.924 4.823 20.923 1.00 85.69 69 VAL A C 1
ATOM 589 O O . VAL A 1 69 ? 1.725 5.344 20.147 1.00 85.69 69 VAL A O 1
ATOM 592 N N . ARG A 1 70 ? 0.581 3.534 20.846 1.00 86.31 70 ARG A N 1
ATOM 593 C CA . ARG A 1 70 ? 1.126 2.612 19.849 1.00 86.31 70 ARG A CA 1
ATOM 594 C C . ARG A 1 70 ? 0.825 3.074 18.425 1.00 86.31 70 ARG A C 1
ATOM 596 O O . ARG A 1 70 ? 1.736 3.148 17.612 1.00 86.31 70 ARG A O 1
ATOM 603 N N . LEU A 1 71 ? -0.409 3.495 18.144 1.00 85.19 71 LEU A N 1
ATOM 604 C CA . LEU A 1 71 ? -0.798 4.039 16.843 1.00 85.19 71 LEU A CA 1
ATOM 605 C C . LEU A 1 71 ? 0.072 5.232 16.433 1.00 85.19 71 LEU A C 1
ATOM 607 O O . LEU A 1 71 ? 0.437 5.349 15.263 1.00 85.19 71 LEU A O 1
ATOM 611 N N . ARG A 1 72 ? 0.412 6.122 17.372 1.00 82.50 72 ARG A N 1
ATOM 612 C CA . ARG A 1 72 ? 1.311 7.253 17.092 1.00 82.50 72 ARG A CA 1
ATOM 613 C C . ARG A 1 72 ? 2.714 6.772 16.728 1.00 82.50 72 ARG A C 1
ATOM 615 O O . ARG A 1 72 ? 3.275 7.252 15.749 1.00 82.50 72 ARG A O 1
ATOM 622 N N . GLN A 1 73 ? 3.253 5.809 17.473 1.00 84.00 73 GLN A N 1
ATOM 623 C CA . GLN A 1 73 ? 4.569 5.222 17.194 1.00 84.00 73 GLN A CA 1
ATOM 624 C C . GLN A 1 73 ? 4.598 4.517 15.833 1.00 84.00 73 GLN A C 1
ATOM 626 O O . GLN A 1 73 ? 5.497 4.776 15.032 1.00 84.00 73 GLN A O 1
ATOM 631 N N . ASP A 1 74 ? 3.581 3.703 15.541 1.00 82.62 74 ASP A N 1
ATOM 632 C CA . ASP A 1 74 ? 3.417 3.030 14.251 1.00 82.62 74 ASP A CA 1
ATOM 633 C C . ASP A 1 74 ? 3.362 4.062 13.113 1.00 82.62 74 ASP A C 1
ATOM 635 O O . ASP A 1 74 ? 4.060 3.931 12.111 1.00 82.62 74 ASP A O 1
ATOM 639 N N . SER A 1 75 ? 2.595 5.144 13.291 1.00 81.00 75 SER A N 1
ATOM 640 C CA . SER A 1 75 ? 2.424 6.180 12.262 1.00 81.00 75 SER A CA 1
ATOM 641 C C . SER A 1 75 ? 3.723 6.923 11.933 1.00 81.00 75 SER A C 1
ATOM 643 O O . SER A 1 75 ? 3.959 7.226 10.756 1.00 81.00 75 SER A O 1
ATOM 645 N N . LEU A 1 76 ? 4.561 7.178 12.948 1.00 78.94 76 LEU A N 1
ATOM 646 C CA . LEU A 1 76 ? 5.888 7.786 12.804 1.00 78.94 76 LEU A CA 1
ATOM 647 C C . LEU A 1 76 ? 6.865 6.850 12.095 1.00 78.94 76 LEU A C 1
ATOM 649 O O . LEU A 1 76 ? 7.516 7.250 11.134 1.00 78.94 76 LEU A O 1
ATOM 653 N N . TRP A 1 77 ? 6.964 5.593 12.530 1.00 76.69 77 TRP A N 1
ATOM 654 C CA . TRP A 1 77 ? 7.881 4.640 11.901 1.00 76.69 77 TRP A CA 1
ATOM 655 C C . TRP A 1 77 ? 7.501 4.386 10.436 1.00 76.69 77 TRP A C 1
ATOM 657 O O . TRP A 1 77 ? 8.349 4.394 9.544 1.00 76.69 77 TRP A O 1
ATOM 667 N N . GLU A 1 78 ? 6.206 4.270 10.155 1.00 77.50 78 GLU A N 1
ATOM 668 C CA . GLU A 1 78 ? 5.717 4.107 8.794 1.00 77.50 78 GLU A CA 1
ATOM 669 C C . GLU A 1 78 ? 5.900 5.353 7.925 1.00 77.50 78 GLU A C 1
ATOM 671 O O . GLU A 1 78 ? 5.876 5.238 6.700 1.00 77.50 78 GLU A O 1
ATOM 676 N N . GLN A 1 79 ? 6.032 6.547 8.515 1.00 81.06 79 GLN A N 1
ATOM 677 C CA . GLN A 1 79 ? 6.280 7.776 7.757 1.00 81.06 79 GLN A CA 1
ATOM 678 C C . GLN A 1 79 ? 7.562 7.665 6.946 1.00 81.06 79 GLN A C 1
ATOM 680 O O . GLN A 1 79 ? 7.554 7.990 5.761 1.00 81.06 79 GLN A O 1
ATOM 685 N N . ASN A 1 80 ? 8.614 7.118 7.550 1.00 80.19 80 ASN A N 1
ATOM 686 C CA . ASN A 1 80 ? 9.886 6.901 6.873 1.00 80.19 80 ASN A CA 1
ATOM 687 C C . ASN A 1 80 ? 9.733 5.938 5.689 1.00 80.19 80 ASN A C 1
ATOM 689 O O . ASN A 1 80 ? 10.266 6.187 4.612 1.00 80.19 80 ASN A O 1
ATOM 693 N N . ILE A 1 81 ? 8.952 4.867 5.854 1.00 80.12 81 ILE A N 1
ATOM 694 C CA . ILE A 1 81 ? 8.726 3.880 4.789 1.00 80.12 81 ILE A CA 1
ATOM 695 C C . ILE A 1 81 ? 7.920 4.491 3.638 1.00 80.12 81 ILE A C 1
ATOM 697 O O . ILE A 1 81 ? 8.271 4.296 2.475 1.00 80.12 81 ILE A O 1
ATOM 701 N N . ARG A 1 82 ? 6.874 5.269 3.946 1.00 84.25 82 ARG A N 1
ATOM 702 C CA . ARG A 1 82 ? 6.102 6.002 2.930 1.00 84.25 82 ARG A CA 1
ATOM 703 C C . ARG A 1 82 ? 6.981 6.969 2.151 1.00 84.25 82 ARG A C 1
ATOM 705 O O . ARG A 1 82 ? 6.936 6.974 0.927 1.00 84.25 82 ARG A O 1
ATOM 712 N N . GLN A 1 83 ? 7.773 7.769 2.861 1.00 84.81 83 GLN A N 1
ATOM 713 C CA . GLN A 1 83 ? 8.678 8.738 2.249 1.00 84.81 83 GLN A CA 1
ATOM 714 C C . GLN A 1 83 ? 9.729 8.049 1.377 1.00 84.81 83 GLN A C 1
ATOM 716 O O . GLN A 1 83 ? 9.985 8.531 0.282 1.00 84.81 83 GLN A O 1
ATOM 721 N N . SER A 1 84 ? 10.265 6.898 1.800 1.00 85.31 84 SER A N 1
ATOM 722 C CA . SER A 1 84 ? 11.179 6.097 0.973 1.00 85.31 84 SER A CA 1
ATOM 723 C C . SER A 1 84 ? 10.506 5.629 -0.317 1.00 85.31 84 SER A C 1
ATOM 725 O O . SER A 1 84 ? 11.048 5.844 -1.394 1.00 85.31 84 SER A O 1
ATOM 727 N N . ALA A 1 85 ? 9.299 5.055 -0.233 1.00 87.00 85 ALA A N 1
ATOM 728 C CA . ALA A 1 85 ? 8.571 4.580 -1.411 1.00 87.00 85 ALA A CA 1
ATOM 729 C C . ALA A 1 85 ? 8.216 5.720 -2.385 1.00 87.00 85 ALA A C 1
ATOM 731 O O . ALA A 1 85 ? 8.305 5.545 -3.599 1.00 87.00 85 ALA A O 1
ATOM 732 N N . ILE A 1 86 ? 7.838 6.893 -1.862 1.00 89.31 86 ILE A N 1
ATOM 733 C CA . ILE A 1 86 ? 7.575 8.089 -2.674 1.00 89.31 86 ILE A CA 1
ATOM 734 C C . ILE A 1 86 ? 8.868 8.586 -3.322 1.00 89.31 86 ILE A C 1
ATOM 736 O O . ILE A 1 86 ? 8.884 8.786 -4.531 1.00 89.31 86 ILE A O 1
ATOM 740 N N . ALA A 1 87 ? 9.949 8.733 -2.554 1.00 89.56 87 ALA A N 1
ATOM 741 C CA . ALA A 1 87 ? 11.225 9.213 -3.068 1.00 89.56 87 ALA A CA 1
ATOM 742 C C . ALA A 1 87 ? 11.761 8.294 -4.174 1.00 89.56 87 ALA A C 1
ATOM 744 O O . ALA A 1 87 ? 12.116 8.775 -5.245 1.00 89.56 87 ALA A O 1
ATOM 745 N N . GLU A 1 88 ? 11.754 6.973 -3.961 1.00 88.12 88 GLU A N 1
ATOM 746 C CA . GLU A 1 88 ? 12.154 5.974 -4.965 1.00 88.12 88 GLU A CA 1
ATOM 747 C C . GLU A 1 88 ? 11.329 6.074 -6.254 1.00 88.12 88 GLU A C 1
ATOM 749 O O . GLU A 1 88 ? 11.880 5.946 -7.348 1.00 88.12 88 GLU A O 1
ATOM 754 N N . ALA A 1 89 ? 10.026 6.348 -6.150 1.00 89.38 89 ALA A N 1
ATOM 755 C CA . ALA A 1 89 ? 9.195 6.607 -7.319 1.00 89.38 89 ALA A CA 1
ATOM 756 C C . ALA A 1 89 ? 9.555 7.947 -7.987 1.00 89.38 89 ALA A C 1
ATOM 758 O O . ALA A 1 89 ? 9.629 8.019 -9.211 1.00 89.38 89 ALA A O 1
ATOM 759 N N . GLU A 1 90 ? 9.820 9.001 -7.215 1.00 90.88 90 GLU A N 1
ATOM 760 C CA . GLU A 1 90 ? 10.154 10.332 -7.734 1.00 90.88 90 GLU A CA 1
ATOM 761 C C . GLU A 1 90 ? 11.470 10.365 -8.521 1.00 90.88 90 GLU A C 1
ATOM 763 O O . GLU A 1 90 ? 11.553 11.122 -9.489 1.00 90.88 90 GLU A O 1
ATOM 768 N N . TRP A 1 91 ? 12.436 9.486 -8.228 1.00 87.50 91 TRP A N 1
ATOM 769 C CA . TRP A 1 91 ? 13.638 9.299 -9.062 1.00 87.50 91 TRP A CA 1
ATOM 770 C C . TRP A 1 91 ? 13.317 8.954 -10.525 1.00 87.50 91 TRP A C 1
ATOM 772 O O . TRP A 1 91 ? 14.105 9.241 -11.426 1.00 87.50 91 TRP A O 1
ATOM 782 N N . LEU A 1 92 ? 12.149 8.365 -10.804 1.00 87.31 92 LEU A N 1
ATOM 783 C CA . LEU A 1 92 ? 11.720 8.069 -12.173 1.00 87.31 92 LEU A CA 1
ATOM 784 C C . LEU A 1 92 ? 11.346 9.332 -12.966 1.00 87.31 92 LEU A C 1
ATOM 786 O O . LEU A 1 92 ? 11.272 9.268 -14.194 1.00 87.31 92 LEU A O 1
ATOM 790 N N . THR A 1 93 ? 11.140 10.472 -12.301 1.00 86.62 93 THR A N 1
ATOM 791 C CA . THR A 1 93 ? 10.821 11.760 -12.946 1.00 86.62 93 THR A CA 1
ATOM 792 C C . THR A 1 93 ? 11.983 12.273 -13.798 1.00 86.62 93 THR A C 1
ATOM 794 O O . THR A 1 93 ? 11.759 12.883 -14.844 1.00 86.62 93 THR A O 1
ATOM 797 N N . ASP A 1 94 ? 13.220 11.942 -13.418 1.00 82.38 94 ASP A N 1
ATOM 798 C CA . ASP A 1 94 ? 14.433 12.309 -14.162 1.00 82.38 94 ASP A CA 1
ATOM 799 C C . ASP A 1 94 ? 14.566 11.533 -15.485 1.00 82.38 94 ASP A C 1
ATOM 801 O O . ASP A 1 94 ? 15.370 11.864 -16.362 1.00 82.38 94 ASP A O 1
ATOM 805 N N . SER A 1 95 ? 13.745 10.498 -15.686 1.00 81.25 95 SER A N 1
ATOM 806 C CA . SER A 1 95 ? 13.713 9.725 -16.921 1.00 81.25 95 SER A CA 1
ATOM 807 C C . SER A 1 95 ? 12.928 10.450 -18.021 1.00 81.25 95 SER A C 1
ATOM 809 O O . SER A 1 95 ? 11.806 10.087 -18.356 1.00 81.25 95 SER A O 1
ATOM 811 N N . HIS A 1 96 ? 13.534 11.442 -18.679 1.00 76.25 96 HIS A N 1
ATOM 812 C CA . HIS A 1 96 ? 12.882 12.198 -19.769 1.00 76.25 96 HIS A CA 1
ATOM 813 C C . HIS A 1 96 ? 12.429 11.350 -20.972 1.00 76.25 96 HIS A C 1
ATOM 815 O O . HIS A 1 96 ? 11.661 11.813 -21.813 1.00 76.25 96 HIS A O 1
ATOM 821 N N . ARG A 1 97 ? 12.919 10.110 -21.096 1.00 81.69 97 ARG A N 1
ATOM 822 C CA . ARG A 1 97 ? 12.569 9.208 -22.203 1.00 81.69 97 ARG A CA 1
ATOM 823 C C . ARG A 1 97 ? 11.232 8.499 -22.008 1.00 81.69 97 ARG A C 1
ATOM 825 O O . ARG A 1 97 ? 10.695 7.983 -22.987 1.00 81.69 97 ARG A O 1
ATOM 832 N N . TYR A 1 98 ? 10.721 8.431 -20.781 1.00 84.06 98 TYR A N 1
ATOM 833 C CA . TYR A 1 98 ? 9.591 7.579 -20.436 1.00 84.06 98 TYR A CA 1
ATOM 834 C C . TYR A 1 98 ? 8.643 8.283 -19.473 1.00 84.06 98 TYR A C 1
ATOM 836 O O . TYR A 1 98 ? 9.061 8.918 -18.514 1.00 84.06 98 TYR A O 1
ATOM 844 N N . ASN A 1 99 ? 7.341 8.147 -19.716 1.00 89.06 99 ASN A N 1
ATOM 845 C CA . ASN A 1 99 ? 6.341 8.768 -18.861 1.00 89.06 99 ASN A CA 1
ATOM 846 C C . ASN A 1 99 ? 5.964 7.844 -17.694 1.00 89.06 99 ASN A C 1
ATOM 848 O O . ASN A 1 99 ? 5.058 7.021 -17.823 1.00 89.06 99 ASN A O 1
ATOM 852 N N . PHE A 1 100 ? 6.642 8.001 -16.556 1.00 93.69 100 PHE A N 1
ATOM 853 C CA . PHE A 1 100 ? 6.305 7.300 -15.311 1.00 93.69 100 PHE A CA 1
ATOM 854 C C . PHE A 1 100 ? 5.326 8.062 -14.413 1.00 93.69 100 PHE A C 1
ATOM 856 O O . PHE A 1 100 ? 4.935 7.536 -13.374 1.00 93.69 100 PHE A O 1
ATOM 863 N N . ILE A 1 101 ? 4.879 9.258 -14.814 1.00 93.12 101 ILE A N 1
ATOM 864 C CA . ILE A 1 101 ? 3.979 10.106 -14.016 1.00 93.12 101 ILE A CA 1
ATOM 865 C C . ILE A 1 101 ? 2.739 9.341 -13.518 1.00 93.12 101 ILE A C 1
ATOM 867 O O . ILE A 1 101 ? 2.409 9.495 -12.343 1.00 93.12 101 ILE A O 1
ATOM 871 N N . PRO A 1 102 ? 2.067 8.481 -14.317 1.00 94.69 102 PRO A N 1
ATOM 872 C CA . PRO A 1 102 ? 0.931 7.701 -13.819 1.00 94.69 102 PRO A CA 1
ATOM 873 C C . PRO A 1 102 ? 1.286 6.781 -12.642 1.00 94.69 102 PRO A C 1
ATOM 875 O O . PRO A 1 102 ? 0.562 6.752 -11.649 1.00 94.69 102 PRO A O 1
ATOM 878 N N . PHE A 1 103 ? 2.423 6.083 -12.714 1.00 95.06 103 PHE A N 1
ATOM 879 C CA . PHE A 1 103 ? 2.891 5.184 -11.657 1.00 95.06 103 PHE A CA 1
ATOM 880 C C . PHE A 1 103 ? 3.308 5.950 -10.397 1.00 95.06 103 PHE A C 1
ATOM 882 O O . PHE A 1 103 ? 2.886 5.599 -9.295 1.00 95.06 103 PHE A O 1
ATOM 889 N N . ILE A 1 104 ? 4.056 7.044 -10.567 1.00 94.12 104 ILE A N 1
ATOM 890 C CA . ILE A 1 104 ? 4.474 7.927 -9.469 1.00 94.12 104 ILE A CA 1
ATOM 891 C C . ILE A 1 104 ? 3.242 8.492 -8.755 1.00 94.12 104 ILE A C 1
ATOM 893 O O . ILE A 1 104 ? 3.111 8.369 -7.538 1.00 94.12 104 ILE A O 1
ATOM 897 N N . ASN A 1 105 ? 2.292 9.046 -9.511 1.00 93.94 105 ASN A N 1
ATOM 898 C CA . ASN A 1 105 ? 1.066 9.605 -8.950 1.00 93.94 105 ASN A CA 1
ATOM 899 C C . ASN A 1 105 ? 0.204 8.539 -8.274 1.00 93.94 105 ASN A C 1
AT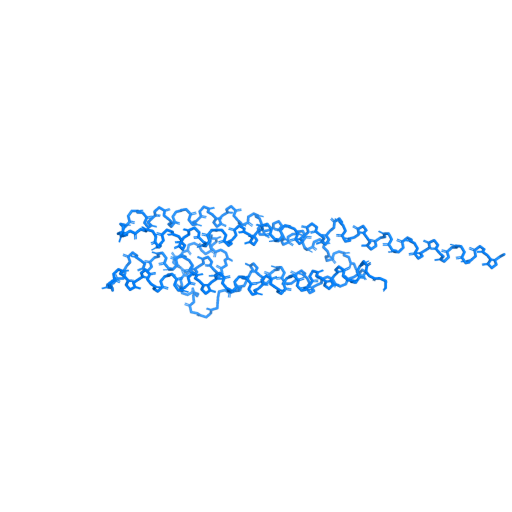OM 901 O O . ASN A 1 105 ? -0.424 8.839 -7.266 1.00 93.94 105 ASN A O 1
ATOM 905 N N . ALA A 1 106 ? 0.168 7.302 -8.779 1.00 94.69 106 ALA A N 1
ATOM 906 C CA . ALA A 1 106 ? -0.556 6.223 -8.115 1.00 94.69 106 ALA A CA 1
ATOM 907 C C . ALA A 1 106 ? 0.020 5.932 -6.718 1.00 94.69 106 ALA A C 1
ATOM 909 O O . ALA A 1 106 ? -0.749 5.819 -5.763 1.00 94.69 106 ALA A O 1
ATOM 910 N N . ILE A 1 107 ? 1.352 5.871 -6.580 1.00 93.50 107 ILE A N 1
ATOM 911 C CA . ILE A 1 107 ? 2.023 5.695 -5.279 1.00 93.50 107 ILE A CA 1
ATOM 912 C C . ILE A 1 107 ? 1.751 6.891 -4.359 1.00 93.50 107 ILE A C 1
ATOM 914 O O . ILE A 1 107 ? 1.354 6.700 -3.208 1.00 93.50 107 ILE A O 1
ATOM 918 N N . LYS A 1 108 ? 1.914 8.121 -4.859 1.00 90.88 108 LYS A N 1
ATOM 919 C CA . LYS A 1 108 ? 1.672 9.341 -4.072 1.00 90.88 108 LYS A CA 1
ATOM 920 C C . LYS A 1 108 ? 0.229 9.414 -3.592 1.00 90.88 108 LYS A C 1
ATOM 922 O O . LYS A 1 108 ? -0.009 9.494 -2.394 1.00 90.88 108 LYS A O 1
ATOM 927 N N . ASN A 1 109 ? -0.737 9.260 -4.495 1.00 89.38 109 ASN A N 1
ATOM 928 C CA . ASN A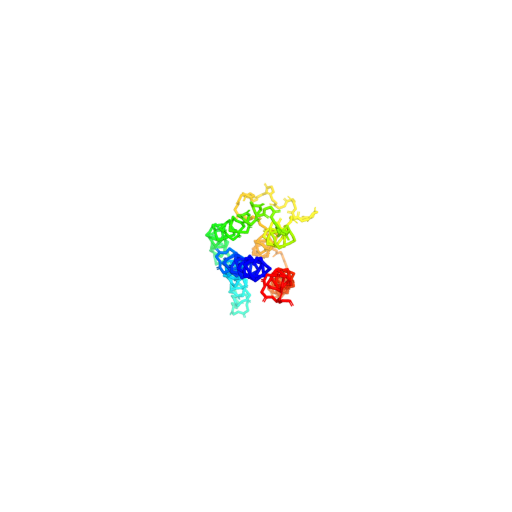 1 109 ? -2.161 9.300 -4.163 1.00 89.38 109 ASN A CA 1
ATOM 929 C C . ASN A 1 109 ? -2.561 8.214 -3.159 1.00 89.38 109 ASN A C 1
ATOM 931 O O . ASN A 1 109 ? -3.423 8.461 -2.322 1.00 89.38 109 ASN A O 1
ATOM 935 N N . TYR A 1 110 ? -1.938 7.032 -3.211 1.00 90.44 110 TYR A N 1
ATOM 936 C CA . TYR A 1 110 ? -2.183 5.979 -2.228 1.00 90.44 110 TYR A CA 1
ATOM 937 C C . TYR A 1 110 ? -1.809 6.424 -0.802 1.00 90.44 110 TYR A C 1
ATOM 939 O O . TYR A 1 110 ? -2.543 6.144 0.146 1.00 90.44 110 TYR A O 1
ATOM 947 N N . PHE A 1 111 ? -0.673 7.107 -0.631 1.00 85.75 111 PHE A N 1
ATOM 948 C CA . PHE A 1 111 ? -0.174 7.508 0.689 1.00 85.75 111 PHE A CA 1
ATOM 949 C C . PHE A 1 111 ? -0.651 8.881 1.157 1.00 85.75 111 PHE A C 1
ATOM 951 O O . PHE A 1 111 ? -0.766 9.091 2.365 1.00 85.75 111 PHE A O 1
ATOM 958 N N . GLU A 1 112 ? -0.903 9.794 0.225 1.00 80.25 112 GLU A N 1
ATOM 959 C CA . GLU A 1 112 ? -1.214 11.205 0.464 1.00 80.25 112 GLU A CA 1
ATOM 960 C C . GLU A 1 112 ? -2.709 11.512 0.330 1.00 80.25 112 GLU A C 1
ATOM 962 O O . GLU A 1 112 ? -3.079 12.684 0.365 1.00 80.25 112 GLU A O 1
ATOM 967 N N . GLU A 1 113 ? -3.571 10.492 0.177 1.00 69.56 113 GLU A N 1
ATOM 968 C CA . GLU A 1 113 ? -5.011 10.680 -0.020 1.00 69.56 113 GLU A CA 1
ATOM 969 C C . GLU A 1 113 ? -5.564 11.704 0.989 1.00 69.56 113 GLU A C 1
ATOM 971 O O . GLU A 1 113 ? -5.567 11.449 2.207 1.00 69.56 113 GLU A O 1
ATOM 976 N N . PRO A 1 114 ? -5.993 12.889 0.508 1.00 57.44 114 PRO A N 1
ATOM 977 C CA . PRO A 1 114 ? -6.312 13.990 1.387 1.00 57.44 114 PRO A CA 1
ATOM 978 C C . PRO A 1 114 ? -7.536 13.636 2.218 1.00 57.44 114 PRO A C 1
ATOM 980 O O . PRO A 1 114 ? -8.554 13.146 1.728 1.00 57.44 114 PRO A O 1
ATOM 983 N N . VAL A 1 115 ? -7.440 13.943 3.504 1.00 54.81 115 VAL A N 1
ATOM 984 C CA . VAL A 1 115 ? -8.527 13.812 4.467 1.00 54.81 115 VAL A CA 1
ATOM 985 C C . VAL A 1 115 ? -9.703 14.694 4.007 1.00 54.81 115 VAL A C 1
ATOM 987 O O . VAL A 1 115 ? -9.651 15.924 4.101 1.00 54.81 115 VAL A O 1
ATOM 990 N N . SER A 1 116 ? -10.753 14.093 3.439 1.00 47.50 116 SER A N 1
ATOM 991 C CA . SER A 1 116 ? -11.848 14.845 2.817 1.00 47.50 116 SER A CA 1
ATOM 992 C C . SER A 1 116 ? -12.863 15.385 3.842 1.00 47.50 116 SER A C 1
ATOM 994 O O . SER A 1 116 ? -13.274 14.709 4.784 1.00 47.50 116 SER A O 1
ATOM 996 N N . GLY A 1 117 ? -13.275 16.643 3.635 1.00 40.00 117 GLY A N 1
ATOM 997 C CA . GLY A 1 117 ? -14.526 17.291 4.074 1.00 40.00 117 GLY A CA 1
ATOM 998 C C . GLY A 1 117 ? -14.901 17.324 5.562 1.00 40.00 117 GLY A C 1
ATOM 999 O O . GLY A 1 117 ? -15.042 18.403 6.125 1.00 40.00 117 GLY A O 1
ATOM 1000 N N . LYS A 1 118 ? -15.117 16.168 6.198 1.00 43.72 118 LYS A N 1
ATOM 1001 C CA . LYS A 1 118 ? -15.659 16.058 7.568 1.00 43.72 118 LYS A CA 1
ATOM 1002 C C . LYS A 1 118 ? -14.615 15.663 8.613 1.00 43.72 118 LYS A C 1
ATOM 1004 O O . LYS A 1 118 ? -14.804 15.933 9.792 1.00 43.72 118 LYS A O 1
ATOM 1009 N N . THR A 1 119 ? -13.491 15.086 8.197 1.00 46.41 119 THR A N 1
ATOM 1010 C CA . THR A 1 119 ? -12.383 14.702 9.088 1.00 46.41 119 THR A CA 1
ATOM 1011 C C . THR A 1 119 ? -11.387 15.844 9.338 1.00 46.41 119 THR A C 1
ATOM 1013 O O . THR A 1 119 ? -10.607 15.767 10.282 1.00 46.41 119 THR A O 1
ATOM 1016 N N . LYS A 1 120 ? -11.464 16.959 8.588 1.00 44.12 120 LYS A N 1
ATOM 1017 C CA . LYS A 1 120 ? -10.631 18.160 8.815 1.00 44.12 120 LYS A CA 1
ATOM 1018 C C . LYS A 1 120 ? -10.817 18.793 10.202 1.00 44.12 120 LYS A C 1
ATOM 1020 O O . LYS A 1 120 ? -9.850 19.311 10.742 1.00 44.12 120 LYS A O 1
ATOM 1025 N N . MET A 1 121 ? -12.010 18.708 10.804 1.00 42.56 121 MET A N 1
ATOM 1026 C CA . MET A 1 121 ? -12.249 19.201 12.175 1.00 42.56 121 MET A CA 1
ATOM 1027 C C . MET A 1 121 ? -11.486 18.409 13.249 1.00 42.56 121 MET A C 1
ATOM 1029 O O . MET A 1 121 ? -11.224 18.932 14.327 1.00 42.56 121 MET A O 1
ATOM 1033 N N . VAL A 1 122 ? -11.116 17.156 12.971 1.00 47.59 122 VAL A N 1
ATOM 1034 C CA . VAL A 1 122 ? -10.335 16.323 13.898 1.00 47.59 122 VAL A CA 1
ATOM 1035 C C . VAL A 1 122 ? -8.844 16.677 13.820 1.00 47.59 122 VAL A C 1
ATOM 1037 O O . VAL A 1 122 ? -8.137 16.625 14.825 1.00 47.59 122 VAL A O 1
ATOM 1040 N N . GLN A 1 123 ? -8.377 17.120 12.649 1.00 46.44 123 GLN A N 1
ATOM 1041 C CA . GLN A 1 123 ? -6.984 17.502 12.406 1.00 46.44 123 GLN A CA 1
ATOM 1042 C C . GLN A 1 123 ? -6.522 18.693 13.266 1.00 46.44 123 GLN A C 1
ATOM 1044 O O . GLN A 1 123 ? -5.334 18.836 13.509 1.00 46.44 123 GLN A O 1
ATOM 1049 N N . SER A 1 124 ? -7.440 19.544 13.738 1.00 46.09 124 SER A N 1
ATOM 1050 C CA . SER A 1 124 ? -7.121 20.664 14.637 1.00 46.09 124 SER A CA 1
ATOM 1051 C C . SER A 1 124 ? -6.927 20.260 16.105 1.00 46.09 124 SER A C 1
ATOM 1053 O O . SER A 1 124 ? -6.422 21.065 16.879 1.00 46.09 124 SER A O 1
ATOM 1055 N N . ALA A 1 125 ? -7.324 19.044 16.502 1.00 51.62 125 ALA A N 1
ATOM 1056 C CA . ALA A 1 125 ? -7.224 18.557 17.886 1.00 51.62 125 ALA A CA 1
ATOM 1057 C C . ALA A 1 125 ? -6.109 17.514 18.097 1.00 51.62 125 ALA A C 1
ATOM 1059 O O . ALA A 1 125 ? -5.697 17.260 19.228 1.00 51.62 125 ALA A O 1
ATOM 1060 N N . ILE A 1 126 ? -5.623 16.902 17.018 1.00 53.44 126 ILE A N 1
ATOM 1061 C CA . ILE A 1 126 ? -4.477 15.989 17.004 1.00 53.44 126 ILE A CA 1
ATOM 1062 C C . ILE A 1 126 ? -3.328 16.758 16.365 1.00 53.44 126 ILE A C 1
ATOM 1064 O O . ILE A 1 126 ? -3.574 17.440 15.377 1.00 53.44 126 ILE A O 1
ATOM 1068 N N . ASP A 1 127 ? -2.092 16.627 16.855 1.00 52.38 127 ASP A N 1
ATOM 1069 C CA . ASP A 1 127 ? -0.915 17.074 16.101 1.00 52.38 127 ASP A CA 1
ATOM 1070 C C . ASP A 1 127 ? -0.979 16.486 14.685 1.00 52.38 127 ASP A C 1
ATOM 1072 O O . ASP A 1 127 ? -0.698 15.306 14.451 1.00 52.38 127 ASP A O 1
ATOM 1076 N N . ALA A 1 128 ? -1.416 17.318 13.739 1.00 45.22 128 ALA A N 1
ATOM 1077 C CA . ALA A 1 128 ? -1.720 16.957 12.360 1.00 45.22 128 ALA A CA 1
ATOM 1078 C C . ALA A 1 128 ? -0.520 16.328 11.640 1.00 45.22 128 ALA A C 1
ATOM 1080 O O . ALA A 1 128 ? -0.691 15.652 10.628 1.00 45.22 128 ALA A O 1
ATOM 1081 N N . SER A 1 129 ? 0.679 16.546 12.182 1.00 50.41 129 SER A N 1
ATOM 1082 C CA . SER A 1 129 ? 1.954 16.010 11.727 1.00 50.41 129 SER A CA 1
ATOM 1083 C C . SER A 1 129 ? 2.123 14.508 11.975 1.00 50.41 129 SER A C 1
ATOM 1085 O O . SER A 1 129 ? 2.901 13.883 11.263 1.00 50.41 129 SER A O 1
ATOM 1087 N N . MET A 1 130 ? 1.409 13.905 12.938 1.00 52.22 130 MET A N 1
ATOM 1088 C CA . MET A 1 130 ? 1.651 12.509 13.339 1.00 52.22 130 MET A CA 1
ATOM 1089 C C . MET A 1 130 ? 0.747 11.475 12.657 1.00 52.22 130 MET A C 1
ATOM 1091 O O . MET A 1 130 ? 1.127 10.312 12.557 1.00 52.22 130 MET A O 1
ATOM 1095 N N . LEU A 1 131 ? -0.432 11.868 12.163 1.00 60.59 131 LEU A N 1
ATOM 1096 C CA . LEU A 1 131 ? -1.355 10.987 11.433 1.00 60.59 131 LEU A CA 1
ATOM 1097 C C . LEU A 1 131 ? -1.472 11.484 9.990 1.00 60.59 131 LEU A C 1
ATOM 1099 O O . LEU A 1 131 ? -2.404 12.199 9.631 1.00 60.59 131 LEU A O 1
ATOM 1103 N N . SER A 1 132 ? -0.480 11.146 9.167 1.00 62.16 132 SER A N 1
ATOM 1104 C CA . SER A 1 132 ? -0.269 11.789 7.863 1.00 62.16 132 SER A CA 1
ATOM 1105 C C . SER A 1 132 ? -1.263 11.402 6.757 1.00 62.16 132 SER A C 1
ATOM 1107 O O . SER A 1 132 ? -1.084 11.854 5.632 1.00 62.16 132 SER A O 1
ATOM 1109 N N . ASN A 1 133 ? -2.236 10.516 7.004 1.00 72.25 133 ASN A N 1
ATOM 1110 C CA . ASN A 1 133 ? -3.194 10.095 5.976 1.00 72.25 133 ASN A CA 1
ATOM 1111 C C . ASN A 1 133 ? -4.567 9.691 6.525 1.00 72.25 133 ASN A C 1
ATOM 1113 O O . ASN A 1 133 ? -4.737 9.369 7.704 1.00 72.25 133 ASN A O 1
ATOM 1117 N N . SER A 1 134 ? -5.557 9.712 5.627 1.00 75.75 134 SER A N 1
ATOM 1118 C CA . SER A 1 134 ? -6.971 9.458 5.929 1.00 75.75 134 SER A CA 1
ATOM 1119 C C . SER A 1 134 ? -7.234 8.143 6.693 1.00 75.75 134 SER A C 1
ATOM 1121 O O . SER A 1 134 ? -7.918 8.195 7.721 1.00 75.75 134 SER A O 1
ATOM 1123 N N . PRO A 1 135 ? -6.641 6.989 6.321 1.00 81.44 135 PRO A N 1
ATOM 1124 C CA . PRO A 1 135 ? -6.814 5.740 7.068 1.00 81.44 135 PRO A CA 1
ATOM 1125 C C . PRO A 1 135 ? -6.356 5.822 8.533 1.00 81.44 135 PRO A C 1
ATOM 1127 O O . PRO A 1 135 ? -7.019 5.292 9.428 1.00 81.44 135 PRO A O 1
ATOM 1130 N N . ARG A 1 136 ? -5.233 6.496 8.810 1.00 79.81 136 ARG A N 1
ATOM 1131 C CA . ARG A 1 136 ? -4.687 6.628 10.172 1.00 79.81 136 ARG A CA 1
ATOM 1132 C C . ARG A 1 136 ? -5.520 7.565 11.037 1.00 79.81 136 ARG A C 1
ATOM 1134 O O . ARG A 1 136 ? -5.785 7.250 12.198 1.00 79.81 136 ARG A O 1
ATOM 1141 N N . VAL A 1 137 ? -5.995 8.667 10.459 1.00 79.56 137 VAL A N 1
ATOM 1142 C CA . VAL A 1 137 ? -6.955 9.567 11.117 1.00 79.56 137 VAL A CA 1
ATOM 1143 C C . VAL A 1 137 ? -8.243 8.815 11.455 1.00 79.56 137 VAL A C 1
ATOM 1145 O O . VAL A 1 137 ? -8.767 8.942 12.561 1.00 79.56 137 VAL A O 1
ATOM 1148 N N . PHE A 1 138 ? -8.729 7.977 10.538 1.00 82.19 138 PHE A N 1
ATOM 1149 C CA . PHE A 1 138 ? -9.893 7.135 10.786 1.00 82.19 138 PHE A CA 1
ATOM 1150 C C . PHE A 1 138 ? -9.670 6.158 11.950 1.00 82.19 138 PHE A C 1
ATOM 1152 O O . PHE A 1 138 ? -10.491 6.108 12.864 1.00 82.19 138 PHE A O 1
ATOM 1159 N N . LEU A 1 139 ? -8.546 5.434 11.972 1.00 83.44 139 LEU A N 1
ATOM 1160 C CA . LEU A 1 139 ? -8.216 4.507 13.061 1.00 83.44 139 LEU A CA 1
ATOM 1161 C C . LEU A 1 139 ? -8.119 5.214 14.420 1.00 83.44 139 LEU A C 1
ATOM 1163 O O . LEU A 1 139 ? -8.653 4.722 15.413 1.00 83.44 139 LEU A O 1
ATOM 1167 N N . TYR A 1 140 ? -7.502 6.394 14.468 1.00 84.81 140 TYR A N 1
ATOM 1168 C CA . TYR A 1 140 ? -7.465 7.199 15.686 1.00 84.81 140 TYR A CA 1
ATOM 1169 C C . TYR A 1 140 ? -8.872 7.569 16.170 1.00 84.81 140 TYR A C 1
ATOM 1171 O O . TYR A 1 140 ? -9.178 7.436 17.357 1.00 84.81 140 TYR A O 1
ATOM 1179 N N . ASN A 1 141 ? -9.748 7.996 15.256 1.00 80.69 141 ASN A N 1
ATOM 1180 C CA . ASN A 1 141 ? -11.136 8.324 15.582 1.00 80.69 141 ASN A CA 1
ATOM 1181 C C . ASN A 1 141 ? -11.894 7.109 16.105 1.00 80.69 141 ASN A C 1
ATOM 1183 O O . ASN A 1 141 ? -12.602 7.218 17.103 1.00 80.69 141 ASN A O 1
ATOM 1187 N N . VAL A 1 142 ? -11.698 5.946 15.485 1.00 82.62 142 VAL A N 1
ATOM 1188 C CA . VAL A 1 142 ? -12.273 4.679 15.941 1.00 82.62 142 VAL A CA 1
ATOM 1189 C C . VAL A 1 142 ? -11.862 4.378 17.383 1.00 82.62 142 VAL A C 1
ATOM 1191 O O . VAL A 1 142 ? -12.726 4.091 18.210 1.00 82.62 142 VAL A O 1
ATOM 1194 N N . LEU A 1 143 ? -10.571 4.481 17.709 1.00 83.31 143 LEU A N 1
ATOM 1195 C CA . LEU A 1 143 ? -10.072 4.243 19.066 1.00 83.31 143 LEU A CA 1
ATOM 1196 C C . LEU A 1 143 ? -10.588 5.291 20.062 1.00 83.31 143 LEU A C 1
ATOM 1198 O O . LEU A 1 143 ? -10.984 4.958 21.174 1.00 83.31 143 LEU A O 1
ATOM 1202 N N . THR A 1 144 ? -10.663 6.553 19.651 1.00 81.88 144 THR A N 1
ATOM 1203 C CA . THR A 1 144 ? -11.147 7.647 20.503 1.00 81.88 144 THR A CA 1
ATOM 1204 C C . THR A 1 144 ? -12.649 7.534 20.782 1.00 81.88 144 THR A C 1
ATOM 1206 O O . THR A 1 144 ? -13.095 7.753 21.907 1.00 81.88 144 THR A O 1
ATOM 1209 N N . MET A 1 145 ? -13.448 7.109 19.800 1.00 78.62 145 MET A N 1
ATOM 1210 C CA . MET A 1 145 ? -14.878 6.840 19.992 1.00 78.62 145 MET A CA 1
ATOM 1211 C C . MET A 1 145 ? -15.135 5.715 20.999 1.00 78.62 145 MET A C 1
ATOM 1213 O O . MET A 1 145 ? -16.140 5.755 21.711 1.00 78.62 145 MET A O 1
ATOM 1217 N N . LEU A 1 146 ? -14.231 4.734 21.096 1.00 80.50 146 LEU A N 1
ATOM 1218 C CA . LEU A 1 146 ? -14.331 3.670 22.097 1.00 80.50 146 LEU A CA 1
ATOM 1219 C C . LEU A 1 146 ? -14.151 4.188 23.534 1.00 80.50 146 LEU A C 1
ATOM 1221 O O . LEU A 1 146 ? -14.668 3.544 24.444 1.00 80.50 146 LEU A O 1
ATOM 1225 N N . LEU A 1 147 ? -13.481 5.336 23.726 1.00 79.00 147 LEU A N 1
ATOM 1226 C CA . LEU A 1 147 ? -13.251 5.971 25.032 1.00 79.00 147 LEU A CA 1
ATOM 1227 C C . LEU A 1 147 ? -14.399 6.875 25.507 1.00 79.00 147 LEU A C 1
ATOM 1229 O O . LEU A 1 147 ? -14.622 6.969 26.708 1.00 79.00 147 LEU A O 1
ATOM 1233 N N . ILE A 1 148 ? -15.073 7.588 24.596 1.00 71.44 148 ILE A N 1
ATOM 1234 C CA . ILE A 1 148 ? -15.907 8.761 24.952 1.00 71.44 148 ILE A CA 1
ATOM 1235 C C . ILE A 1 148 ? -17.419 8.486 24.828 1.00 71.44 148 ILE A C 1
ATOM 1237 O O . ILE A 1 148 ? -18.239 9.233 25.354 1.00 71.44 148 ILE A O 1
ATOM 1241 N N . SER A 1 149 ? -17.828 7.433 24.118 1.00 65.50 149 SER A N 1
ATOM 1242 C CA . SER A 1 149 ? -19.232 7.274 23.721 1.00 65.50 149 SER A CA 1
ATOM 1243 C C . SER A 1 149 ? -20.139 6.721 24.832 1.00 65.50 149 SER A C 1
ATOM 1245 O O . SER A 1 149 ? -19.833 5.711 25.463 1.00 65.50 149 SER A O 1
ATOM 1247 N N . THR A 1 150 ? -21.309 7.350 24.990 1.00 63.34 150 THR A N 1
ATOM 1248 C CA . THR A 1 150 ? -22.418 6.950 25.880 1.00 63.34 150 THR A CA 1
ATOM 1249 C C . THR A 1 150 ? -23.194 5.718 25.393 1.00 63.34 150 THR A C 1
ATOM 1251 O O . THR A 1 150 ? -24.119 5.266 26.063 1.00 63.34 150 THR A O 1
ATOM 1254 N N . GLN A 1 151 ? -22.857 5.176 24.217 1.00 66.88 151 GLN A N 1
ATOM 1255 C CA . GLN A 1 151 ? -23.507 3.996 23.637 1.00 66.88 151 GLN A CA 1
ATOM 1256 C C . GLN A 1 151 ? -23.018 2.691 24.272 1.00 66.88 151 GLN A C 1
ATOM 1258 O O . GLN A 1 151 ? -21.927 2.650 24.822 1.00 66.88 151 GLN A O 1
ATOM 1263 N N . ASP A 1 152 ? -23.774 1.603 24.119 1.00 83.50 152 ASP A N 1
ATOM 1264 C CA . ASP A 1 152 ? -23.392 0.250 24.553 1.00 83.50 152 ASP A CA 1
ATOM 1265 C C . ASP A 1 152 ? -22.073 -0.246 23.914 1.00 83.50 152 ASP A C 1
ATOM 1267 O O . ASP A 1 152 ? -21.849 -0.092 22.710 1.00 83.50 152 ASP A O 1
ATOM 1271 N N . GLU A 1 153 ? -21.194 -0.876 24.705 1.00 83.06 153 GLU A N 1
ATOM 1272 C CA . GLU A 1 153 ? -19.849 -1.297 24.275 1.00 83.06 153 GLU A CA 1
ATOM 1273 C C . GLU A 1 153 ? -19.882 -2.267 23.092 1.00 83.06 153 GLU A C 1
ATOM 1275 O O . GLU A 1 153 ? -19.073 -2.149 22.164 1.00 83.06 153 GLU A O 1
ATOM 1280 N N . LYS A 1 154 ? -20.843 -3.197 23.084 1.00 84.88 154 LYS A N 1
ATOM 1281 C CA . LYS A 1 154 ? -21.004 -4.169 21.998 1.00 84.88 154 LYS A CA 1
ATOM 1282 C C . LYS A 1 154 ? -21.320 -3.465 20.681 1.00 84.88 154 LYS A C 1
ATOM 1284 O O . LYS A 1 154 ? -20.794 -3.860 19.636 1.00 84.88 154 LYS A O 1
ATOM 1289 N N . MET A 1 155 ? -22.142 -2.414 20.721 1.00 84.31 155 MET A N 1
ATOM 1290 C CA . MET A 1 155 ? -22.413 -1.578 19.552 1.00 84.31 155 MET A CA 1
ATOM 1291 C C . MET A 1 155 ? -21.153 -0.833 19.101 1.00 84.31 155 MET A C 1
ATOM 1293 O O . MET A 1 155 ? -20.820 -0.885 17.915 1.00 84.31 155 MET A O 1
ATOM 1297 N N . ARG A 1 156 ? -20.403 -0.218 20.028 1.00 82.56 156 ARG A N 1
ATOM 1298 C CA . ARG A 1 156 ? -19.166 0.504 19.680 1.00 82.56 156 ARG A CA 1
ATOM 1299 C C . ARG A 1 156 ? -18.150 -0.419 19.000 1.00 82.56 156 ARG A C 1
ATOM 1301 O O . ARG A 1 156 ? -17.698 -0.110 17.904 1.00 82.56 156 ARG A O 1
ATOM 1308 N N . LYS A 1 157 ? -17.875 -1.598 19.574 1.00 84.94 157 LYS A N 1
ATOM 1309 C CA . LYS A 1 157 ? -16.981 -2.611 18.976 1.00 84.94 157 LYS A CA 1
ATOM 1310 C C . LYS A 1 157 ? -17.421 -3.024 17.574 1.00 84.94 157 LYS A C 1
ATOM 1312 O O . LYS A 1 157 ? -16.586 -3.130 16.678 1.00 84.94 157 LYS A O 1
ATOM 1317 N N . ARG A 1 158 ? -18.725 -3.241 17.370 1.00 86.44 158 ARG A N 1
ATOM 1318 C CA . ARG A 1 158 ? -19.280 -3.623 16.063 1.00 86.44 158 ARG A CA 1
ATOM 1319 C C . ARG A 1 158 ? -19.046 -2.539 15.012 1.00 86.44 158 ARG A C 1
ATOM 1321 O O . ARG A 1 158 ? -18.584 -2.859 13.921 1.00 86.44 158 ARG A O 1
ATOM 1328 N N . VAL A 1 159 ? -19.347 -1.283 15.341 1.00 84.50 159 VAL A N 1
ATOM 1329 C CA . VAL A 1 159 ? -19.154 -0.141 14.433 1.00 84.50 159 VAL A CA 1
ATOM 1330 C C . VAL A 1 159 ? -17.670 0.062 14.130 1.00 84.50 159 VAL A C 1
ATOM 1332 O O . VAL A 1 159 ? -17.297 0.166 12.964 1.00 84.50 159 VAL A O 1
ATOM 1335 N N . SER A 1 160 ? -16.817 0.034 15.156 1.00 85.06 160 SER A N 1
ATOM 1336 C CA . SER A 1 160 ? -15.363 0.132 15.012 1.00 85.06 160 SER A CA 1
ATOM 1337 C C . SER A 1 160 ? -14.808 -0.954 14.092 1.00 85.06 160 SER A C 1
ATOM 1339 O O . SER A 1 160 ? -14.056 -0.648 13.171 1.00 85.06 160 SER A O 1
ATOM 1341 N N . LYS A 1 161 ? -15.227 -2.211 14.279 1.00 87.06 161 LYS A N 1
ATOM 1342 C CA . LYS A 1 161 ? -14.814 -3.331 13.426 1.00 87.06 161 LYS A CA 1
ATOM 1343 C C . LYS A 1 161 ? -15.247 -3.139 11.974 1.00 87.06 161 LYS A C 1
ATOM 1345 O O . LYS A 1 161 ? -14.410 -3.245 11.088 1.00 87.06 161 LYS A O 1
ATOM 1350 N N . ALA A 1 162 ? -16.513 -2.798 11.735 1.00 86.50 162 ALA A N 1
ATOM 1351 C CA . ALA A 1 162 ? -17.009 -2.539 10.383 1.00 86.50 162 ALA A CA 1
ATOM 1352 C C . ALA A 1 162 ? -16.236 -1.399 9.693 1.00 86.50 162 ALA A C 1
ATOM 1354 O O . ALA A 1 162 ? -15.938 -1.476 8.503 1.00 86.50 162 ALA A O 1
ATOM 1355 N N . GLY A 1 163 ? -15.861 -0.369 10.454 1.00 85.00 163 GLY A N 1
ATOM 1356 C CA . GLY A 1 163 ? -15.009 0.714 9.980 1.00 85.00 163 GLY A CA 1
ATOM 1357 C C . GLY A 1 163 ? -13.609 0.257 9.564 1.00 85.00 163 GLY A C 1
ATOM 1358 O O . GLY A 1 163 ? -13.116 0.649 8.504 1.00 85.00 163 GLY A O 1
ATOM 1359 N N . LEU A 1 164 ? -12.963 -0.579 10.384 1.00 88.31 164 LEU A N 1
ATOM 1360 C CA . LEU A 1 164 ? -11.651 -1.148 10.059 1.00 88.31 164 LEU A CA 1
ATOM 1361 C C . LEU A 1 164 ? -11.726 -2.052 8.827 1.00 88.31 164 LEU A C 1
ATOM 1363 O O . LEU A 1 164 ? -10.864 -1.953 7.958 1.00 88.31 164 LEU A O 1
ATOM 1367 N N . ASP A 1 165 ? -12.778 -2.865 8.712 1.00 89.38 165 ASP A N 1
ATOM 1368 C CA . ASP A 1 165 ? -13.004 -3.737 7.557 1.00 89.38 165 ASP A CA 1
ATOM 1369 C C . ASP A 1 165 ? -13.129 -2.928 6.262 1.00 89.38 165 ASP A C 1
ATOM 1371 O O . ASP A 1 165 ? -12.523 -3.280 5.249 1.00 89.38 165 ASP A O 1
ATOM 1375 N N . GLU A 1 166 ? -13.887 -1.828 6.282 1.00 87.44 166 GLU A N 1
ATOM 1376 C CA . GLU A 1 166 ? -14.017 -0.965 5.105 1.00 87.44 166 GLU A CA 1
ATOM 1377 C C . GLU A 1 166 ? -12.712 -0.231 4.790 1.00 87.44 166 GLU A C 1
ATOM 1379 O O . GLU A 1 166 ? -12.353 -0.102 3.623 1.00 87.44 166 GLU A O 1
ATOM 1384 N N . THR A 1 167 ? -11.946 0.169 5.808 1.00 87.62 167 THR A N 1
ATOM 1385 C CA . THR A 1 167 ? -10.630 0.793 5.609 1.00 87.62 167 THR A CA 1
ATOM 1386 C C . THR A 1 167 ? -9.637 -0.178 4.969 1.00 87.62 167 THR A C 1
ATOM 1388 O O . THR A 1 167 ? -8.959 0.181 4.009 1.00 87.62 167 THR A O 1
ATOM 1391 N N . ILE A 1 168 ? -9.583 -1.429 5.437 1.00 91.06 168 ILE A N 1
ATOM 1392 C CA . ILE A 1 168 ? -8.754 -2.486 4.837 1.00 91.06 168 ILE A CA 1
ATOM 1393 C C . ILE A 1 168 ? -9.154 -2.704 3.374 1.00 91.06 168 ILE A C 1
ATOM 1395 O O . ILE A 1 168 ? -8.288 -2.739 2.499 1.00 91.06 168 ILE A O 1
ATOM 1399 N N . LYS A 1 169 ? -10.458 -2.797 3.082 1.00 90.88 169 LYS A N 1
ATOM 1400 C CA . LYS A 1 169 ? -10.953 -2.927 1.702 1.00 90.88 169 LYS A CA 1
ATOM 1401 C C . LYS A 1 169 ? -10.562 -1.730 0.841 1.00 90.88 169 LYS A C 1
ATOM 1403 O O . LYS A 1 169 ? -10.146 -1.927 -0.297 1.00 90.88 169 LYS A O 1
ATOM 1408 N N . HIS A 1 170 ? -10.688 -0.512 1.360 1.00 88.94 170 HIS A N 1
ATOM 1409 C CA . HIS A 1 170 ? -10.291 0.716 0.669 1.00 88.94 170 HIS A CA 1
ATOM 1410 C C . HIS A 1 170 ? -8.800 0.705 0.314 1.00 88.94 170 HIS A C 1
ATOM 1412 O O . HIS A 1 170 ? -8.444 0.870 -0.851 1.00 88.94 170 HIS A O 1
ATOM 1418 N N . LEU A 1 171 ? -7.934 0.385 1.281 1.00 91.00 171 LEU A N 1
ATOM 1419 C CA . LEU A 1 171 ? -6.492 0.233 1.061 1.00 91.00 171 LEU A CA 1
ATOM 1420 C C . LEU A 1 171 ? -6.184 -0.840 0.006 1.00 91.00 171 LEU A C 1
ATOM 1422 O O . LEU A 1 171 ? -5.358 -0.622 -0.878 1.00 91.00 171 LEU A O 1
ATOM 1426 N N . GLN A 1 172 ? -6.865 -1.986 0.050 1.00 93.88 172 GLN A N 1
ATOM 1427 C CA . GLN A 1 172 ? -6.695 -3.036 -0.957 1.00 93.88 172 GLN A CA 1
ATOM 1428 C C . GLN A 1 172 ? -7.136 -2.585 -2.355 1.00 93.88 172 GLN A C 1
ATOM 1430 O O . GLN A 1 172 ? -6.423 -2.846 -3.323 1.00 93.88 172 GLN A O 1
ATOM 1435 N N . ARG A 1 173 ? -8.265 -1.871 -2.484 1.00 92.44 173 ARG A N 1
ATOM 1436 C CA . ARG A 1 173 ? -8.715 -1.309 -3.771 1.00 92.44 173 ARG A CA 1
ATOM 1437 C C . ARG A 1 173 ? -7.696 -0.310 -4.321 1.00 92.44 173 ARG A C 1
ATOM 1439 O O . ARG A 1 173 ? -7.335 -0.405 -5.491 1.00 92.44 173 ARG A O 1
ATOM 1446 N N . ASN A 1 174 ? -7.182 0.588 -3.483 1.00 91.69 174 ASN A N 1
ATOM 1447 C CA . ASN A 1 174 ? -6.188 1.575 -3.903 1.00 91.69 174 ASN A CA 1
ATOM 1448 C C . ASN A 1 174 ? -4.850 0.923 -4.284 1.00 91.69 174 ASN A C 1
ATOM 1450 O O . ASN A 1 174 ? -4.211 1.360 -5.241 1.00 91.69 174 ASN A O 1
ATOM 1454 N N . ARG A 1 175 ? -4.452 -0.175 -3.626 1.00 95.62 175 ARG A N 1
ATOM 1455 C CA . ARG A 1 175 ? -3.288 -0.972 -4.051 1.00 95.62 175 ARG A CA 1
ATOM 1456 C C . ARG A 1 175 ? -3.430 -1.493 -5.479 1.00 95.62 175 ARG A C 1
ATOM 1458 O O . ARG A 1 175 ? -2.450 -1.482 -6.220 1.00 95.62 175 ARG A O 1
ATOM 1465 N N . LEU A 1 176 ? -4.625 -1.923 -5.890 1.00 96.69 176 LEU A N 1
ATOM 1466 C CA . LEU A 1 176 ? -4.845 -2.417 -7.256 1.00 96.69 176 LEU A CA 1
ATOM 1467 C C . LEU A 1 176 ? -4.594 -1.335 -8.315 1.00 96.69 176 LEU A C 1
ATOM 1469 O O . LEU A 1 176 ? -4.174 -1.661 -9.424 1.00 96.69 176 LEU A O 1
ATOM 1473 N N . ILE A 1 177 ? -4.802 -0.057 -7.979 1.00 96.19 177 ILE A N 1
ATOM 1474 C CA . ILE A 1 177 ? -4.477 1.068 -8.866 1.00 96.19 177 ILE A CA 1
ATOM 1475 C C . ILE A 1 177 ? -2.960 1.145 -9.067 1.00 96.19 177 ILE A C 1
ATOM 1477 O O . ILE A 1 177 ? -2.496 1.158 -10.204 1.00 96.19 177 ILE A O 1
ATOM 1481 N N . VAL A 1 178 ? -2.179 1.101 -7.983 1.00 96.69 178 VAL A N 1
ATOM 1482 C CA . VAL A 1 178 ? -0.707 1.101 -8.061 1.00 96.69 178 VAL A CA 1
ATOM 1483 C C . VAL A 1 178 ? -0.192 -0.120 -8.821 1.00 96.69 178 VAL A C 1
ATOM 1485 O O . VAL A 1 178 ? 0.648 0.008 -9.710 1.00 96.69 178 VAL A O 1
ATOM 1488 N N . GLN A 1 179 ? -0.741 -1.303 -8.533 1.00 97.81 179 GLN A N 1
ATOM 1489 C CA . GLN A 1 179 ? -0.378 -2.543 -9.216 1.00 97.81 179 GLN A CA 1
ATOM 1490 C C . GLN A 1 179 ? -0.656 -2.467 -10.723 1.00 97.81 179 GLN A C 1
ATOM 1492 O O . GLN A 1 179 ? 0.158 -2.924 -11.525 1.00 97.81 179 GLN A O 1
ATOM 1497 N N . LYS A 1 180 ? -1.785 -1.877 -11.129 1.00 97.88 180 LYS A N 1
ATOM 1498 C CA . LYS A 1 180 ? -2.120 -1.676 -12.541 1.00 97.88 180 LYS A CA 1
ATOM 1499 C C . LYS A 1 180 ? -1.079 -0.799 -13.242 1.00 97.88 180 LYS A C 1
ATOM 1501 O O . LYS A 1 180 ? -0.605 -1.181 -14.312 1.00 97.88 180 LYS A O 1
ATOM 1506 N N . GLU A 1 181 ? -0.704 0.331 -12.646 1.00 97.31 181 GLU A N 1
ATOM 1507 C CA . GLU A 1 181 ? 0.289 1.239 -13.235 1.00 97.31 181 GLU A CA 1
ATOM 1508 C C . GLU A 1 181 ? 1.697 0.617 -13.263 1.00 97.31 181 GLU A C 1
ATOM 1510 O O . GLU A 1 181 ? 2.411 0.741 -14.259 1.00 97.31 181 GLU A O 1
ATOM 1515 N N . TYR A 1 182 ? 2.066 -0.159 -12.238 1.00 97.06 182 TYR A N 1
ATOM 1516 C CA . TYR A 1 182 ? 3.291 -0.964 -12.244 1.00 97.06 182 TYR A CA 1
ATOM 1517 C C . TYR A 1 182 ? 3.310 -1.977 -13.399 1.00 97.06 182 TYR A C 1
ATOM 1519 O O . TYR A 1 182 ? 4.296 -2.076 -14.131 1.00 97.06 182 TYR A O 1
ATOM 1527 N N . LEU A 1 183 ? 2.217 -2.719 -13.607 1.00 96.69 183 LEU A N 1
ATOM 1528 C CA . LEU A 1 183 ? 2.119 -3.687 -14.703 1.00 96.69 183 LEU A CA 1
ATOM 1529 C C . LEU A 1 183 ? 2.164 -3.008 -16.078 1.00 96.69 183 LEU A C 1
ATOM 1531 O O . LEU A 1 183 ? 2.750 -3.567 -17.008 1.00 96.69 183 LEU A O 1
ATOM 1535 N N . ALA A 1 184 ? 1.601 -1.805 -16.210 1.00 95.06 184 ALA A N 1
ATOM 1536 C CA . ALA A 1 184 ? 1.712 -1.006 -17.426 1.00 95.06 184 ALA A CA 1
ATOM 1537 C C . ALA A 1 184 ? 3.170 -0.594 -17.700 1.00 95.06 184 ALA A C 1
ATOM 1539 O O . ALA A 1 184 ? 3.664 -0.808 -18.811 1.00 95.06 184 ALA A O 1
ATOM 1540 N N . ALA A 1 185 ? 3.887 -0.100 -16.684 1.00 93.81 185 ALA A N 1
ATOM 1541 C CA . ALA A 1 185 ? 5.309 0.231 -16.786 1.00 93.81 185 ALA A CA 1
ATOM 1542 C C . ALA A 1 185 ? 6.159 -1.005 -17.130 1.00 93.81 185 ALA A C 1
ATOM 1544 O O . ALA A 1 185 ? 6.987 -0.963 -18.043 1.00 93.81 185 ALA A O 1
ATOM 1545 N N . LYS A 1 186 ? 5.896 -2.140 -16.468 1.00 95.12 186 LYS A N 1
ATOM 1546 C CA . LYS A 1 186 ? 6.547 -3.426 -16.746 1.00 95.12 186 LYS A CA 1
ATOM 1547 C C . LYS A 1 186 ? 6.337 -3.862 -18.191 1.00 95.12 186 LYS A C 1
ATOM 1549 O O . LYS A 1 186 ? 7.299 -4.208 -18.870 1.00 95.12 186 LYS A O 1
ATOM 1554 N N . LYS A 1 187 ? 5.093 -3.830 -18.676 1.00 93.75 187 LYS A N 1
ATOM 1555 C CA . LYS A 1 187 ? 4.761 -4.171 -20.063 1.00 93.75 187 LYS A CA 1
ATOM 1556 C C . LYS A 1 187 ? 5.520 -3.279 -21.042 1.00 93.75 187 LYS A C 1
ATOM 1558 O O . LYS A 1 187 ? 6.138 -3.786 -21.966 1.00 93.75 187 LYS A O 1
ATOM 1563 N N . TYR A 1 188 ? 5.522 -1.973 -20.816 1.00 90.25 188 TYR A N 1
ATOM 1564 C CA . TYR A 1 188 ? 6.150 -1.014 -21.720 1.00 90.25 188 TYR A CA 1
ATOM 1565 C C . TYR A 1 188 ? 7.690 -1.139 -21.798 1.00 90.25 188 TYR A C 1
ATOM 1567 O O . TYR A 1 188 ? 8.303 -0.903 -22.851 1.00 90.25 188 TYR A O 1
ATOM 1575 N N . LEU A 1 189 ? 8.330 -1.511 -20.686 1.00 91.56 189 LEU A N 1
ATOM 1576 C CA . LEU A 1 189 ? 9.783 -1.676 -20.614 1.00 91.56 189 LEU A CA 1
ATOM 1577 C C . LEU A 1 189 ? 10.251 -3.071 -21.039 1.00 91.56 189 LEU A C 1
ATOM 1579 O O . LEU A 1 189 ? 11.304 -3.181 -21.661 1.00 91.56 189 LEU A O 1
ATOM 1583 N N . LEU A 1 190 ? 9.488 -4.122 -20.732 1.00 91.62 190 LEU A N 1
ATOM 1584 C CA . LEU A 1 190 ? 9.956 -5.504 -20.881 1.00 91.62 190 LEU A CA 1
ATOM 1585 C C . LEU A 1 190 ? 9.276 -6.297 -21.999 1.00 91.62 190 LEU A C 1
ATOM 1587 O O . LEU A 1 190 ? 9.817 -7.319 -22.414 1.00 91.62 190 LEU A O 1
ATOM 1591 N N . GLN A 1 191 ? 8.102 -5.883 -22.483 1.00 82.69 191 GLN A N 1
ATOM 1592 C CA . GLN A 1 191 ? 7.441 -6.561 -23.601 1.00 82.69 191 GLN A CA 1
ATOM 1593 C C . GLN A 1 191 ? 7.769 -5.837 -24.912 1.00 82.69 191 GLN A C 1
ATOM 1595 O O . GLN A 1 191 ? 7.696 -4.609 -24.990 1.00 82.69 191 GLN A O 1
ATOM 1600 N N . ARG A 1 192 ? 8.198 -6.625 -25.904 1.00 57.84 192 ARG A N 1
ATOM 1601 C CA . ARG A 1 192 ? 8.525 -6.183 -27.265 1.00 57.84 192 ARG A CA 1
ATOM 1602 C C . ARG A 1 192 ? 7.271 -5.817 -28.044 1.00 57.84 192 ARG A C 1
ATOM 1604 O O . ARG A 1 192 ? 6.292 -6.590 -27.949 1.00 57.84 192 ARG A O 1
#